Protein AF-0000000074475530 (afdb_homodimer)

pLDDT: mean 89.06, std 13.64, range [27.59, 98.19]

Nearest PDB structures (foldseek):
  4cic-assembly1_B  TM=8.459E-01  e=7.784E-11  Thermincola potens JR
  2y75-assembly1_E  TM=8.380E-01  e=7.784E-11  Bacillus subtilis
  3lwf-assembly1_A  TM=7.446E-01  e=1.156E-09  Listeria innocua
  6y45-assembly2_D  TM=7.407E-01  e=1.365E-08  Streptomyces venezuelae ATCC 10712
  7b0c-assembly1_B  TM=8.485E-01  e=5.695E-07  Streptomyces coelicolor A3(2)

Organism: NCBI:txid1188229

Structure (mmCIF, N/CA/C/O backbone):
data_AF-0000000074475530-model_v1
#
loop_
_entity.id
_entity.type
_entity.pdbx_description
1 polymer 'BadM/Rrf2 family transcriptional regulator'
#
loop_
_atom_site.group_PDB
_atom_site.id
_atom_site.type_symbol
_atom_site.label_atom_id
_atom_site.label_alt_id
_atom_site.label_comp_id
_atom_site.label_asym_id
_atom_site.label_entity_id
_atom_site.label_seq_id
_atom_site.pdbx_PDB_ins_code
_atom_site.Cartn_x
_atom_site.Cartn_y
_atom_site.Cartn_z
_atom_site.occupancy
_atom_site.B_iso_or_equiv
_atom_site.auth_seq_id
_atom_site.auth_comp_id
_atom_site.auth_asym_id
_atom_site.auth_atom_id
_atom_site.pdbx_PDB_model_num
ATOM 1 N N . MET A 1 1 ? -6.992 0.429 0.045 1 56.59 1 MET A N 1
ATOM 2 C CA . MET A 1 1 ? -5.871 0.219 -0.866 1 56.59 1 MET A CA 1
ATOM 3 C C . MET A 1 1 ? -6.035 -1.085 -1.64 1 56.59 1 MET A C 1
ATOM 5 O O . MET A 1 1 ? -6.574 -2.061 -1.113 1 56.59 1 MET A O 1
ATOM 9 N N . GLU A 1 2 ? -6.004 -0.892 -3.008 1 67.62 2 GLU A N 1
ATOM 10 C CA . GLU A 1 2 ? -6.215 -2.094 -3.811 1 67.62 2 GLU A CA 1
ATOM 11 C C . GLU A 1 2 ? -4.887 -2.727 -4.215 1 67.62 2 GLU A C 1
ATOM 13 O O . GLU A 1 2 ? -3.889 -2.025 -4.395 1 67.62 2 GLU A O 1
ATOM 18 N N . LEU A 1 3 ? -4.918 -4.078 -3.959 1 80.69 3 LEU A N 1
ATOM 19 C CA . LEU A 1 3 ? -3.783 -4.82 -4.504 1 80.69 3 LEU A CA 1
ATOM 20 C C . LEU A 1 3 ? -3.611 -4.527 -5.992 1 80.69 3 LEU A C 1
ATOM 22 O O . LEU A 1 3 ? -4.582 -4.551 -6.75 1 80.69 3 LEU A O 1
ATOM 26 N N . SER A 1 4 ? -2.383 -4.098 -6.34 1 81.88 4 SER A N 1
ATOM 27 C CA . SER A 1 4 ? -2.168 -3.791 -7.75 1 81.88 4 SER A CA 1
ATOM 28 C C . SER A 1 4 ? -2.461 -5 -8.633 1 81.88 4 SER A C 1
ATOM 30 O O . SER A 1 4 ? -2.199 -6.141 -8.234 1 81.88 4 SER A O 1
ATOM 32 N N . CYS A 1 5 ? -2.994 -4.723 -9.789 1 85.12 5 CYS A N 1
ATOM 33 C CA . CYS A 1 5 ? -3.254 -5.77 -10.773 1 85.12 5 CYS A CA 1
ATOM 34 C C . CYS A 1 5 ? -1.969 -6.508 -11.133 1 85.12 5 CYS A C 1
ATOM 36 O O . CYS A 1 5 ? -1.981 -7.723 -11.344 1 85.12 5 CYS A O 1
ATOM 38 N N . LYS A 1 6 ? -0.893 -5.789 -11.094 1 92.06 6 LYS A N 1
ATOM 39 C CA . LYS A 1 6 ? 0.413 -6.344 -11.438 1 92.06 6 LYS A CA 1
ATOM 40 C C . LYS A 1 6 ? 0.806 -7.461 -10.469 1 92.06 6 LYS A C 1
ATOM 42 O O . LYS A 1 6 ? 1.187 -8.555 -10.898 1 92.06 6 LYS A O 1
ATOM 47 N N . ILE A 1 7 ? 0.651 -7.188 -9.219 1 93.19 7 ILE A N 1
ATOM 48 C CA . ILE A 1 7 ? 1.019 -8.172 -8.203 1 93.19 7 ILE A CA 1
ATOM 49 C C . ILE A 1 7 ? 0.045 -9.344 -8.25 1 93.19 7 ILE A C 1
ATOM 51 O O . ILE A 1 7 ? 0.461 -10.508 -8.195 1 93.19 7 ILE A O 1
ATOM 55 N N . GLU A 1 8 ? -1.222 -9.047 -8.344 1 94 8 GLU A N 1
ATOM 56 C CA . GLU A 1 8 ? -2.227 -10.109 -8.367 1 94 8 GLU A CA 1
ATOM 57 C C . GLU A 1 8 ? -1.997 -11.055 -9.547 1 94 8 GLU A C 1
ATOM 59 O O . GLU A 1 8 ? -1.958 -12.273 -9.367 1 94 8 GLU A O 1
ATOM 64 N N . TYR A 1 9 ? -1.795 -10.484 -10.695 1 96.19 9 TYR A N 1
ATOM 65 C CA . TYR A 1 9 ? -1.608 -11.297 -11.891 1 96.19 9 TYR A CA 1
ATOM 66 C C . TYR A 1 9 ? -0.308 -12.094 -11.812 1 96.19 9 TYR A C 1
ATOM 68 O O . TYR A 1 9 ? -0.236 -13.227 -12.297 1 96.19 9 TYR A O 1
ATOM 76 N N . ALA A 1 10 ? 0.653 -11.484 -11.297 1 97.62 10 ALA A N 1
ATOM 77 C CA . ALA A 1 10 ? 1.927 -12.188 -11.141 1 97.62 10 ALA A CA 1
ATOM 78 C C . ALA A 1 10 ? 1.772 -13.422 -10.258 1 97.62 10 ALA A C 1
ATOM 80 O O . ALA A 1 10 ? 2.268 -14.5 -10.594 1 97.62 10 ALA A O 1
ATOM 81 N N . LEU A 1 11 ? 1.069 -13.195 -9.18 1 97.88 11 LEU A N 1
ATOM 82 C CA . LEU A 1 11 ? 0.889 -14.305 -8.258 1 97.88 11 LEU A CA 1
ATOM 83 C C . LEU A 1 11 ? 0.028 -15.398 -8.883 1 97.88 11 LEU A C 1
ATOM 85 O O . LEU A 1 11 ? 0.293 -16.594 -8.695 1 97.88 11 LEU A O 1
ATOM 89 N N . LEU A 1 12 ? -0.978 -15.008 -9.625 1 97.44 12 LEU A N 1
ATOM 90 C CA . LEU A 1 12 ? -1.792 -15.984 -10.344 1 97.44 12 LEU A CA 1
ATOM 91 C C . LEU A 1 12 ? -0.945 -16.781 -11.328 1 97.44 12 LEU A C 1
ATOM 93 O O . LEU A 1 12 ? -1.041 -18.016 -11.391 1 97.44 12 LEU A O 1
ATOM 97 N N . ALA A 1 13 ? -0.149 -16.094 -12.047 1 97.88 13 ALA A N 1
ATOM 98 C CA . ALA A 1 13 ? 0.72 -16.734 -13.031 1 97.88 13 ALA A CA 1
ATOM 99 C C . ALA A 1 13 ? 1.711 -17.672 -12.352 1 97.88 13 ALA A C 1
ATOM 101 O O . ALA A 1 13 ? 1.91 -18.797 -12.805 1 97.88 13 ALA A O 1
ATOM 102 N N . LEU A 1 14 ? 2.283 -17.203 -11.297 1 98.19 14 LEU A N 1
ATOM 103 C CA . LEU A 1 14 ? 3.277 -18 -10.594 1 98.19 14 LEU A CA 1
ATOM 104 C C . LEU A 1 14 ? 2.641 -19.25 -9.984 1 98.19 14 LEU A C 1
ATOM 106 O O . LEU A 1 14 ? 3.262 -20.312 -9.945 1 98.19 14 LEU A O 1
ATOM 110 N N . MET A 1 15 ? 1.428 -19.109 -9.484 1 97.5 15 MET A N 1
ATOM 111 C CA . MET A 1 15 ? 0.721 -20.266 -8.938 1 97.5 15 MET A CA 1
ATOM 112 C C . MET A 1 15 ? 0.432 -21.297 -10.031 1 97.5 15 MET A C 1
ATOM 114 O O . MET A 1 15 ? 0.53 -22.5 -9.797 1 97.5 15 MET A O 1
ATOM 118 N N . ALA A 1 16 ? 0.043 -20.812 -11.195 1 96.5 16 ALA A N 1
ATOM 119 C CA . ALA A 1 16 ? -0.165 -21.719 -12.328 1 96.5 16 ALA A CA 1
ATOM 120 C C . ALA A 1 16 ? 1.113 -22.469 -12.672 1 96.5 16 ALA A C 1
ATOM 122 O O . ALA A 1 16 ? 1.078 -23.672 -12.922 1 96.5 16 ALA A O 1
ATOM 123 N N . LEU A 1 17 ? 2.174 -21.812 -12.648 1 97 17 LEU A N 1
ATOM 124 C CA . LEU A 1 17 ? 3.457 -22.438 -12.953 1 97 17 LEU A CA 1
ATOM 125 C C . LEU A 1 17 ? 3.869 -23.391 -11.844 1 97 17 LEU A C 1
ATOM 127 O O . LEU A 1 17 ? 4.508 -24.422 -12.109 1 97 17 LEU A O 1
ATOM 131 N N . ALA A 1 18 ? 3.547 -23 -10.641 1 96.69 18 ALA A N 1
ATOM 132 C CA . ALA A 1 18 ? 3.855 -23.875 -9.508 1 96.69 18 ALA A CA 1
ATOM 133 C C . ALA A 1 18 ? 3.17 -25.219 -9.641 1 96.69 18 ALA A C 1
ATOM 135 O O . ALA A 1 18 ? 3.725 -26.25 -9.242 1 96.69 18 ALA A O 1
ATOM 136 N N . ASP A 1 19 ? 1.99 -25.203 -10.164 1 93.81 19 ASP A N 1
ATOM 137 C CA . ASP A 1 19 ? 1.237 -26.453 -10.352 1 93.81 19 ASP A CA 1
ATOM 138 C C . ASP A 1 19 ? 1.988 -27.422 -11.258 1 93.81 19 ASP A C 1
ATOM 140 O O . ASP A 1 19 ? 1.858 -28.641 -11.117 1 93.81 19 ASP A O 1
ATOM 144 N N . GLY A 1 20 ? 2.723 -26.859 -12.141 1 90.12 20 GLY A N 1
ATOM 145 C CA . GLY A 1 20 ? 3.471 -27.688 -13.07 1 90.12 20 GLY A CA 1
ATOM 146 C C . GLY A 1 20 ? 4.898 -27.938 -12.633 1 90.12 20 GLY A C 1
ATOM 147 O O . GLY A 1 20 ? 5.684 -28.547 -13.359 1 90.12 20 GLY A O 1
ATOM 148 N N . PHE A 1 21 ? 5.234 -27.453 -11.461 1 91.38 21 PHE A N 1
ATOM 149 C CA . PHE A 1 21 ? 6.617 -27.578 -11.016 1 91.38 21 PHE A CA 1
ATOM 150 C C . PHE A 1 21 ? 6.988 -29.031 -10.789 1 91.38 21 PHE A C 1
ATOM 152 O O . PHE A 1 21 ? 6.25 -29.781 -10.133 1 91.38 21 PHE A O 1
ATOM 159 N N . GLY A 1 22 ? 8.125 -29.469 -11.312 1 87.06 22 GLY A N 1
ATOM 160 C CA . GLY A 1 22 ? 8.57 -30.859 -11.188 1 87.06 22 GLY A CA 1
ATOM 161 C C . GLY A 1 22 ? 8.273 -31.688 -12.422 1 87.06 22 GLY A C 1
ATOM 162 O O . GLY A 1 22 ? 8.836 -32.781 -12.594 1 87.06 22 GLY A O 1
ATOM 163 N N . GLN A 1 23 ? 7.285 -31.359 -13.25 1 85.75 23 GLN A N 1
ATOM 164 C CA . GLN A 1 23 ? 6.914 -32.125 -14.445 1 85.75 23 GLN A CA 1
ATOM 165 C C . GLN A 1 23 ? 7.887 -31.859 -15.594 1 85.75 23 GLN A C 1
ATOM 167 O O . GLN A 1 23 ? 7.898 -32.594 -16.578 1 85.75 23 GLN A O 1
ATOM 172 N N . ASN A 1 24 ? 8.797 -30.969 -15.453 1 80.88 24 ASN A N 1
ATOM 173 C CA . ASN A 1 24 ? 9.82 -30.625 -16.438 1 80.88 24 ASN A CA 1
ATOM 174 C C . ASN A 1 24 ? 9.203 -30.203 -17.766 1 80.88 24 ASN A C 1
ATOM 176 O O . ASN A 1 24 ? 9.742 -30.5 -18.828 1 80.88 24 ASN A O 1
ATOM 180 N N . GLU A 1 25 ? 7.906 -29.891 -17.891 1 89.44 25 GLU A N 1
ATOM 181 C CA . GLU A 1 25 ? 7.266 -29.328 -19.062 1 89.44 25 GLU A CA 1
ATOM 182 C C . GLU A 1 25 ? 6.887 -27.875 -18.859 1 89.44 25 GLU A C 1
ATOM 184 O O . GLU A 1 25 ? 6.305 -27.516 -17.828 1 89.44 25 GLU A O 1
ATOM 189 N N . PRO A 1 26 ? 7.234 -27.156 -19.875 1 94.25 26 PRO A N 1
ATOM 190 C CA . PRO A 1 26 ? 6.859 -25.734 -19.75 1 94.25 26 PRO A CA 1
ATOM 191 C C . PRO A 1 26 ? 5.355 -25.516 -19.859 1 94.25 26 PRO A C 1
ATOM 193 O O . PRO A 1 26 ? 4.648 -26.328 -20.484 1 94.25 26 PRO A O 1
ATOM 196 N N . VAL A 1 27 ? 4.855 -24.516 -19.203 1 95.12 27 VAL A N 1
ATOM 197 C CA . VAL A 1 27 ? 3.459 -24.109 -19.328 1 95.12 27 VAL A CA 1
ATOM 198 C C . VAL A 1 27 ? 3.336 -23 -20.375 1 95.12 27 VAL A C 1
ATOM 200 O O . VAL A 1 27 ? 4.07 -22.016 -20.328 1 95.12 27 VAL A O 1
ATOM 203 N N . GLN A 1 28 ? 2.426 -23.188 -21.297 1 94.81 28 GLN A N 1
ATOM 204 C CA . GLN A 1 28 ? 2.24 -22.219 -22.359 1 94.81 28 GLN A CA 1
ATOM 205 C C . GLN A 1 28 ? 1.554 -20.953 -21.844 1 94.81 28 GLN A C 1
ATOM 207 O O . GLN A 1 28 ? 0.642 -21.031 -21.016 1 94.81 28 GLN A O 1
ATOM 212 N N . ILE A 1 29 ? 2.035 -19.828 -22.406 1 94.19 29 ILE A N 1
ATOM 213 C CA . ILE A 1 29 ? 1.48 -18.531 -22.016 1 94.19 29 ILE A CA 1
ATOM 214 C C . ILE A 1 29 ? -0.03 -18.531 -22.234 1 94.19 29 ILE A C 1
ATOM 216 O O . ILE A 1 29 ? -0.786 -18.031 -21.406 1 94.19 29 ILE A O 1
ATOM 220 N N . SER A 1 30 ? -0.482 -19.078 -23.406 1 94.19 30 SER A N 1
ATOM 221 C CA . SER A 1 30 ? -1.902 -19.094 -23.734 1 94.19 30 SER A CA 1
ATOM 222 C C . SER A 1 30 ? -2.705 -19.859 -22.688 1 94.19 30 SER A C 1
ATOM 224 O O . SER A 1 30 ? -3.828 -19.484 -22.359 1 94.19 30 SER A O 1
ATOM 226 N N . GLN A 1 31 ? -2.146 -20.891 -22.203 1 94.44 31 GLN A N 1
ATOM 227 C CA . GLN A 1 31 ? -2.807 -21.688 -21.172 1 94.44 31 GLN A CA 1
ATOM 228 C C . GLN A 1 31 ? -2.963 -20.906 -19.875 1 94.44 31 GLN A C 1
ATOM 230 O O . GLN A 1 31 ? -4.039 -20.891 -19.281 1 94.44 31 GLN A O 1
ATOM 235 N N . ILE A 1 32 ? -1.958 -20.25 -19.453 1 95.5 32 ILE A N 1
ATOM 236 C CA . ILE A 1 32 ? -1.993 -19.453 -18.234 1 95.5 32 ILE A CA 1
ATOM 237 C C . ILE A 1 32 ? -3.008 -18.328 -18.391 1 95.5 32 ILE A C 1
ATOM 239 O O . ILE A 1 32 ? -3.822 -18.094 -17.484 1 95.5 32 ILE A O 1
ATOM 243 N N . ALA A 1 33 ? -2.906 -17.656 -19.5 1 96.19 33 ALA A N 1
ATOM 244 C CA . ALA A 1 33 ? -3.795 -16.531 -19.781 1 96.19 33 ALA A CA 1
ATOM 245 C C . ALA A 1 33 ? -5.258 -16.953 -19.703 1 96.19 33 ALA A C 1
ATOM 247 O O . ALA A 1 33 ? -6.074 -16.281 -19.078 1 96.19 33 ALA A O 1
ATOM 248 N N . GLN A 1 34 ? -5.594 -18.047 -20.281 1 94.06 34 GLN A N 1
ATOM 249 C CA . GLN A 1 34 ? -6.961 -18.562 -20.312 1 94.06 34 GLN A CA 1
ATOM 250 C C . GLN A 1 34 ? -7.41 -19.016 -18.938 1 94.06 34 GLN A C 1
ATOM 252 O O . GLN A 1 34 ? -8.477 -18.625 -18.469 1 94.06 34 GLN A O 1
ATOM 257 N N . ASP A 1 35 ? -6.625 -19.766 -18.297 1 91.56 35 ASP A N 1
ATOM 258 C CA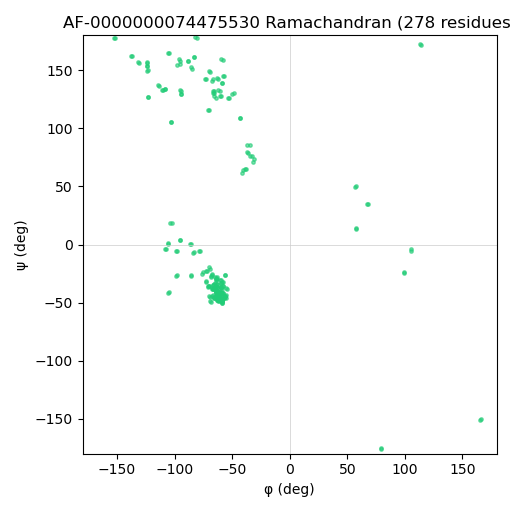 . ASP A 1 35 ? -6.969 -20.359 -17.016 1 91.56 35 ASP A CA 1
ATOM 259 C C . ASP A 1 35 ? -7.152 -19.281 -15.945 1 91.56 35 ASP A C 1
ATOM 261 O O . ASP A 1 35 ? -8.008 -19.422 -15.07 1 91.56 35 ASP A O 1
ATOM 265 N N . GLN A 1 36 ? -6.312 -18.219 -16.031 1 91.81 36 GLN A N 1
ATOM 266 C CA . GLN A 1 36 ? -6.301 -17.219 -14.977 1 91.81 36 GLN A CA 1
ATOM 267 C C . GLN A 1 36 ? -6.996 -15.93 -15.438 1 91.81 36 GLN A C 1
ATOM 269 O O . GLN A 1 36 ? -7.066 -14.953 -14.688 1 91.81 36 GLN A O 1
ATOM 274 N N . ALA A 1 37 ? -7.508 -15.914 -16.641 1 91.94 37 ALA A N 1
ATOM 275 C CA . ALA A 1 37 ? -8.211 -14.758 -17.203 1 91.94 37 ALA A CA 1
ATOM 276 C C . ALA A 1 37 ? -7.328 -13.516 -17.188 1 91.94 37 ALA A C 1
ATOM 278 O O . ALA A 1 37 ? -7.742 -12.461 -16.688 1 91.94 37 ALA A O 1
ATOM 279 N N . ILE A 1 38 ? -6.137 -13.656 -17.672 1 95.06 38 ILE A N 1
ATOM 280 C CA . ILE A 1 38 ? -5.188 -12.562 -17.828 1 95.06 38 ILE A CA 1
ATOM 281 C C . ILE A 1 38 ? -4.988 -12.25 -19.297 1 95.06 38 ILE A C 1
ATOM 283 O O . ILE A 1 38 ? -4.746 -13.148 -20.109 1 95.06 38 ILE A O 1
ATOM 287 N N . PRO A 1 39 ? -5.043 -10.969 -19.641 1 95.56 39 PRO A N 1
ATOM 288 C CA . PRO A 1 39 ? -4.77 -10.641 -21.047 1 95.56 39 PRO A CA 1
ATOM 289 C C . PRO A 1 39 ? -3.385 -11.102 -21.5 1 95.56 39 PRO A C 1
ATOM 291 O O . PRO A 1 39 ? -2.396 -10.898 -20.781 1 95.56 39 PRO A O 1
ATOM 294 N N . ASP A 1 40 ? -3.332 -11.648 -22.766 1 94.81 40 ASP A N 1
ATOM 295 C CA . ASP A 1 40 ? -2.117 -12.273 -23.281 1 94.81 40 ASP A CA 1
ATOM 296 C C . ASP A 1 40 ? -0.952 -11.289 -23.281 1 94.81 40 ASP A C 1
ATOM 298 O O . ASP A 1 40 ? 0.135 -11.594 -22.797 1 94.81 40 ASP A O 1
ATOM 302 N N . ARG A 1 41 ? -1.151 -10.156 -23.797 1 94.5 41 ARG A N 1
ATOM 303 C CA . ARG A 1 41 ? -0.083 -9.172 -23.922 1 94.5 41 ARG A CA 1
ATOM 304 C C . ARG A 1 41 ? 0.431 -8.75 -22.547 1 94.5 41 ARG A C 1
ATOM 306 O O . ARG A 1 41 ? 1.64 -8.609 -22.359 1 94.5 41 ARG A O 1
ATOM 313 N N . TYR A 1 42 ? -0.479 -8.609 -21.641 1 96.12 42 TYR A N 1
ATOM 314 C CA . TYR A 1 42 ? -0.097 -8.234 -20.281 1 96.12 42 TYR A CA 1
ATOM 315 C C . TYR A 1 42 ? 0.708 -9.344 -19.609 1 96.12 42 TYR A C 1
ATOM 317 O O . TYR A 1 42 ? 1.716 -9.078 -18.953 1 96.12 42 TYR A O 1
ATOM 325 N N . LEU A 1 43 ? 0.221 -10.523 -19.812 1 97.31 43 LEU A N 1
ATOM 326 C CA . LEU A 1 43 ? 0.895 -11.68 -19.219 1 97.31 43 LEU A CA 1
ATOM 327 C C . LEU A 1 43 ? 2.307 -11.828 -19.781 1 97.31 43 LEU A C 1
ATOM 329 O O . LEU A 1 43 ? 3.238 -12.148 -19.031 1 97.31 43 LEU A O 1
ATOM 333 N N . GLU A 1 44 ? 2.439 -11.609 -21.016 1 96.12 44 GLU A N 1
ATOM 334 C CA . GLU A 1 44 ? 3.754 -11.703 -21.656 1 96.12 44 GLU A CA 1
ATOM 335 C C . GLU A 1 44 ? 4.738 -10.727 -21.016 1 96.12 44 GLU A C 1
ATOM 337 O O . GLU A 1 44 ? 5.867 -11.102 -20.688 1 96.12 44 GLU A O 1
ATOM 342 N N . GLN A 1 45 ? 4.309 -9.508 -20.875 1 96.38 45 GLN A N 1
ATOM 343 C CA . GLN A 1 45 ? 5.148 -8.492 -20.25 1 96.38 45 GLN A CA 1
ATOM 344 C C . GLN A 1 45 ? 5.465 -8.852 -18.797 1 96.38 45 GLN A C 1
ATOM 346 O O . GLN A 1 45 ? 6.598 -8.672 -18.344 1 96.38 45 GLN A O 1
ATOM 351 N N . LEU A 1 46 ? 4.5 -9.297 -18.188 1 97 46 LEU A N 1
ATOM 352 C CA . LEU A 1 46 ? 4.641 -9.688 -16.781 1 97 46 LEU A CA 1
ATOM 353 C C . LEU A 1 46 ? 5.648 -10.82 -16.625 1 97 46 LEU A C 1
ATOM 355 O O . LEU A 1 46 ? 6.531 -10.766 -15.773 1 97 46 LEU A O 1
ATOM 359 N N . LEU A 1 47 ? 5.492 -11.844 -17.469 1 97.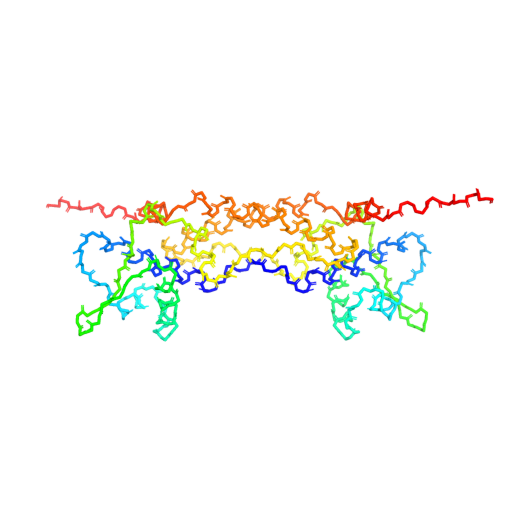56 47 LEU A N 1
ATOM 360 C CA . LEU A 1 47 ? 6.379 -13 -17.406 1 97.56 47 LEU A CA 1
ATOM 361 C C . LEU A 1 47 ? 7.801 -12.609 -17.781 1 97.56 47 LEU A C 1
ATOM 363 O O . LEU A 1 47 ? 8.766 -13.172 -17.25 1 97.56 47 LEU A O 1
ATOM 367 N N . ALA A 1 48 ? 7.906 -11.68 -18.672 1 97.12 48 ALA A N 1
ATOM 368 C CA . ALA A 1 48 ? 9.234 -11.172 -19.016 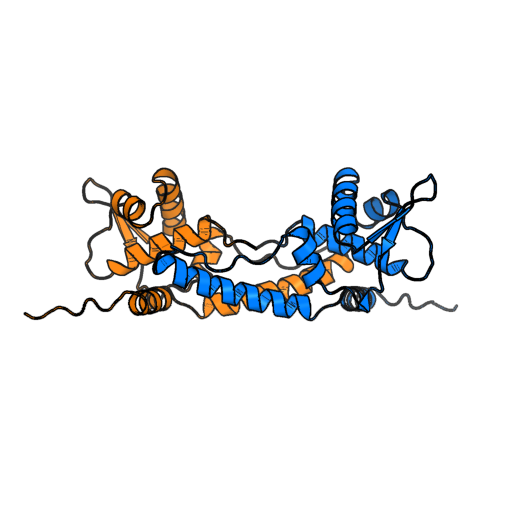1 97.12 48 ALA A CA 1
ATOM 369 C C . ALA A 1 48 ? 9.898 -10.531 -17.797 1 97.12 48 ALA A C 1
ATOM 371 O O . ALA A 1 48 ? 11.094 -10.742 -17.562 1 97.12 48 ALA A O 1
ATOM 372 N N . THR A 1 49 ? 9.18 -9.742 -17.109 1 97.19 49 THR A N 1
ATOM 373 C CA . THR A 1 49 ? 9.688 -9.094 -15.898 1 97.19 49 THR A CA 1
ATOM 374 C C . THR A 1 49 ? 10.078 -10.133 -14.852 1 97.19 49 THR A C 1
ATOM 376 O O . THR A 1 49 ? 11.148 -10.031 -14.242 1 97.19 49 THR A O 1
ATOM 379 N N . LEU A 1 50 ? 9.25 -11.117 -14.633 1 97.88 50 LEU A N 1
ATOM 380 C CA . LEU A 1 50 ? 9.508 -12.18 -13.664 1 97.88 50 LEU A CA 1
ATOM 381 C C . LEU A 1 50 ? 10.727 -13 -14.062 1 97.88 50 LEU A C 1
ATOM 383 O O . LEU A 1 50 ? 11.461 -13.492 -13.203 1 97.88 50 LEU A O 1
ATOM 387 N N . ARG A 1 51 ? 10.875 -13.172 -15.367 1 97.5 51 ARG A N 1
ATOM 388 C CA . ARG A 1 51 ? 12.055 -13.875 -15.867 1 97.5 51 ARG A CA 1
ATOM 389 C C . ARG A 1 51 ? 13.328 -13.102 -15.539 1 97.5 51 ARG A C 1
ATOM 391 O O . ARG A 1 51 ? 14.32 -13.695 -15.102 1 97.5 51 ARG A O 1
ATOM 398 N N . ARG A 1 52 ? 13.305 -11.852 -15.711 1 95.94 52 ARG A N 1
ATOM 399 C CA . ARG A 1 52 ? 14.445 -11.008 -15.383 1 95.94 52 ARG A CA 1
ATOM 400 C C . ARG A 1 52 ? 14.75 -11.062 -13.883 1 95.94 52 ARG A C 1
ATOM 402 O O . ARG A 1 52 ? 15.906 -10.961 -13.477 1 95.94 52 ARG A O 1
ATOM 409 N N . GLY A 1 53 ? 13.766 -11.281 -13.109 1 96 53 GLY A N 1
ATOM 410 C CA . GLY A 1 53 ? 13.914 -11.398 -11.672 1 96 53 GLY A CA 1
ATOM 411 C C . GLY A 1 53 ? 14.273 -12.805 -11.219 1 96 53 GLY A C 1
ATOM 412 O O . GLY A 1 53 ? 14.305 -13.086 -10.023 1 96 53 GLY A O 1
ATOM 413 N N . ASN A 1 54 ? 14.406 -13.641 -12.094 1 96.81 54 ASN A N 1
ATOM 414 C CA . ASN A 1 54 ? 14.82 -15.02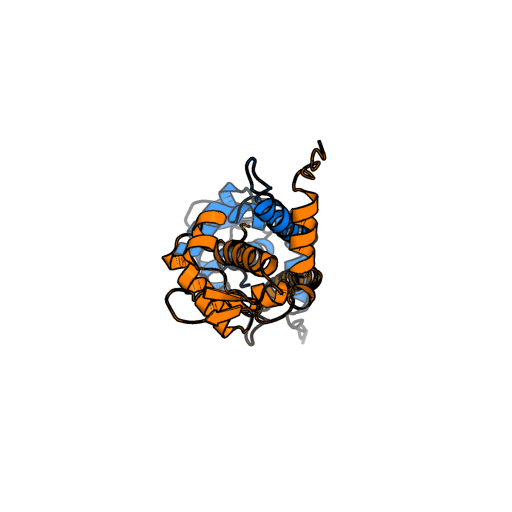3 -11.852 1 96.81 54 ASN A CA 1
ATOM 415 C C . ASN A 1 54 ? 13.758 -15.797 -11.078 1 96.81 54 ASN A C 1
ATOM 417 O O . ASN A 1 54 ? 14.086 -16.625 -10.227 1 96.81 54 ASN A O 1
ATOM 421 N N . LEU A 1 55 ? 12.578 -15.484 -11.344 1 97.75 55 LEU A N 1
ATOM 422 C CA . LEU A 1 55 ? 11.477 -16.203 -10.719 1 97.75 55 LEU A CA 1
ATOM 423 C C . LEU A 1 55 ? 10.93 -17.281 -11.648 1 97.75 55 LEU A C 1
ATOM 425 O O . LEU A 1 55 ? 10.375 -18.297 -11.195 1 97.75 55 LEU A O 1
ATOM 429 N N . VAL A 1 56 ? 11.141 -17 -12.977 1 97.88 56 VAL A N 1
ATOM 430 C CA . VAL A 1 56 ? 10.703 -17.969 -13.977 1 97.88 56 VAL A CA 1
ATOM 431 C C . VAL A 1 56 ? 11.773 -18.109 -15.055 1 97.88 56 VAL A C 1
ATOM 433 O O . VAL A 1 56 ? 12.703 -17.312 -15.133 1 97.88 56 VAL A O 1
ATOM 436 N N . ARG A 1 57 ? 11.672 -19.172 -15.789 1 96.38 57 ARG A N 1
ATOM 437 C CA . ARG A 1 57 ? 12.477 -19.422 -16.984 1 96.38 57 ARG A CA 1
ATOM 438 C C . ARG A 1 57 ? 11.586 -19.672 -18.203 1 96.38 57 ARG A C 1
ATOM 440 O O . ARG A 1 57 ? 10.438 -20.078 -18.062 1 96.38 57 ARG A O 1
ATOM 447 N N . SER A 1 58 ? 12.211 -19.422 -19.312 1 95.62 58 SER A N 1
ATOM 448 C CA . SER A 1 58 ? 11.438 -19.609 -20.531 1 95.62 58 SER A CA 1
ATOM 449 C C . SER A 1 58 ? 12.125 -20.578 -21.484 1 95.62 58 SER A C 1
ATOM 451 O O . SER A 1 58 ? 13.336 -20.781 -21.391 1 95.62 58 SER A O 1
ATOM 453 N N . GLN A 1 59 ? 11.344 -21.234 -22.203 1 94.56 59 GLN A N 1
ATOM 454 C CA . GLN A 1 59 ? 11.766 -22.094 -23.312 1 94.56 59 GLN A CA 1
ATOM 455 C C . GLN A 1 59 ? 11.094 -21.688 -24.625 1 94.56 59 GLN A C 1
ATOM 457 O O . GLN A 1 59 ? 9.867 -21.562 -24.688 1 94.56 59 GLN A O 1
ATOM 462 N N . ARG A 1 60 ? 11.945 -21.484 -25.594 1 91.75 60 ARG A N 1
ATOM 463 C CA . ARG A 1 60 ? 11.43 -21.031 -26.891 1 91.75 60 ARG A CA 1
ATOM 464 C C . ARG A 1 60 ? 10.938 -22.219 -27.719 1 91.75 60 ARG A C 1
ATOM 466 O O . ARG A 1 60 ? 11.336 -23.359 -27.484 1 91.75 60 ARG A O 1
ATOM 473 N N . GLY A 1 61 ? 10.078 -21.906 -28.766 1 87.88 61 GLY A N 1
ATOM 474 C CA . GLY A 1 61 ? 9.625 -22.906 -29.719 1 87.88 61 GLY A CA 1
ATOM 475 C C . GLY A 1 61 ? 8.133 -23.188 -29.609 1 87.88 61 GLY A C 1
ATOM 476 O O . GLY A 1 61 ? 7.469 -22.734 -28.688 1 87.88 61 GLY A O 1
ATOM 477 N N . ALA A 1 62 ? 7.598 -23.953 -30.5 1 85.62 62 ALA A N 1
ATOM 478 C CA . ALA A 1 62 ? 6.176 -24.281 -30.594 1 85.62 62 ALA A CA 1
ATOM 479 C C . ALA A 1 62 ? 5.688 -24.969 -29.312 1 85.62 62 ALA A C 1
ATOM 481 O O . ALA A 1 62 ? 4.543 -24.766 -28.906 1 85.62 62 ALA A O 1
ATOM 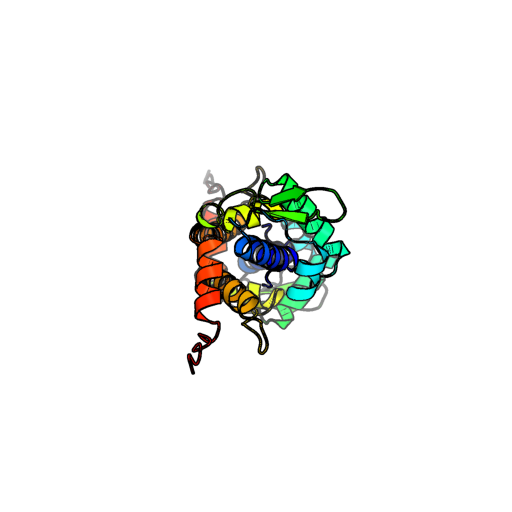482 N N . LYS A 1 63 ? 6.555 -25.75 -28.656 1 87.25 63 LYS A N 1
ATOM 483 C CA . LYS A 1 63 ? 6.211 -26.422 -27.406 1 87.25 63 LYS A CA 1
ATOM 484 C C . LYS A 1 63 ? 6.836 -25.719 -26.203 1 87.25 63 LYS A C 1
ATOM 486 O O . LYS A 1 63 ? 7.004 -26.312 -25.141 1 87.25 63 LYS A O 1
ATOM 491 N N . GLY A 1 64 ? 7.188 -24.484 -26.547 1 93.56 64 GLY A N 1
ATOM 492 C CA . GLY A 1 64 ? 7.836 -23.719 -25.5 1 93.56 64 GLY A CA 1
ATOM 493 C C . GLY A 1 64 ? 6.859 -23.109 -24.5 1 93.56 64 GLY A C 1
ATOM 494 O O . GLY A 1 64 ? 5.66 -23.391 -24.562 1 93.56 64 GLY A O 1
ATOM 495 N N . GLY A 1 65 ? 7.395 -22.406 -23.453 1 95.5 65 GLY A N 1
ATOM 496 C CA . GLY A 1 65 ? 6.625 -21.797 -22.375 1 95.5 65 GLY A CA 1
ATOM 497 C C . GLY A 1 65 ? 7.48 -21.391 -21.203 1 95.5 65 GLY A C 1
ATOM 498 O O . GLY A 1 65 ? 8.602 -20.906 -21.375 1 95.5 65 GLY A O 1
ATOM 499 N N . TYR A 1 66 ? 6.84 -21.438 -20.094 1 96.75 66 TYR A N 1
ATOM 500 C CA . TYR A 1 66 ? 7.52 -20.953 -18.906 1 96.75 66 TYR A CA 1
ATOM 501 C C . TYR A 1 66 ? 7.555 -22.016 -17.812 1 96.75 66 TYR A C 1
ATOM 503 O O . TYR A 1 66 ? 6.715 -22.922 -17.797 1 96.75 66 TYR A O 1
ATOM 511 N N . PHE A 1 67 ? 8.609 -21.875 -16.938 1 95.06 67 PHE A N 1
ATOM 512 C CA . PHE A 1 67 ? 8.797 -22.656 -15.719 1 95.06 67 PHE A CA 1
ATOM 513 C C . PHE A 1 67 ? 9.094 -21.75 -14.531 1 95.06 67 PHE A C 1
ATOM 515 O O . PHE A 1 67 ? 9.617 -20.641 -14.695 1 95.06 67 PHE A O 1
ATOM 522 N N . LEU A 1 68 ? 8.758 -22.375 -13.406 1 96.12 68 LEU A N 1
ATOM 523 C CA . LEU A 1 68 ? 9.367 -21.734 -12.242 1 96.12 68 LEU A CA 1
ATOM 524 C C . LEU A 1 68 ? 10.883 -21.906 -12.25 1 96.12 68 LEU A C 1
ATOM 526 O O . LEU A 1 68 ? 11.383 -22.984 -12.594 1 96.12 68 LEU A O 1
ATOM 530 N N . ALA A 1 69 ? 11.578 -20.938 -11.875 1 95.44 69 ALA A N 1
ATOM 531 C CA . ALA A 1 69 ? 13.039 -21 -11.883 1 95.44 69 ALA A CA 1
ATOM 532 C C . ALA A 1 69 ? 13.562 -21.844 -10.719 1 95.44 69 ALA A C 1
ATOM 534 O O . ALA A 1 69 ? 14.672 -22.359 -10.781 1 95.44 69 ALA A O 1
ATOM 535 N N . ARG A 1 70 ? 12.867 -22 -9.688 1 95.38 70 ARG A N 1
ATOM 536 C CA . ARG A 1 70 ? 13.18 -22.781 -8.492 1 95.38 70 ARG A CA 1
ATOM 537 C C . ARG A 1 70 ? 11.914 -23.266 -7.793 1 95.38 70 ARG A C 1
ATOM 539 O O . ARG A 1 70 ? 10.805 -22.953 -8.227 1 95.38 70 ARG A O 1
ATOM 546 N N . SER A 1 71 ? 12.086 -24 -6.75 1 96.38 71 SER A N 1
ATOM 547 C CA . SER A 1 71 ? 10.953 -24.609 -6.055 1 96.38 71 SER A CA 1
ATOM 548 C C . SER A 1 71 ? 10.031 -23.531 -5.477 1 96.38 71 SER A C 1
ATOM 550 O O . SER A 1 71 ? 10.492 -22.516 -4.957 1 96.38 71 SER A O 1
ATOM 552 N N . PRO A 1 72 ? 8.664 -23.812 -5.52 1 97.06 72 PRO A N 1
ATOM 553 C CA . PRO A 1 72 ? 7.715 -22.875 -4.93 1 97.06 72 PRO A CA 1
ATOM 554 C C . PRO A 1 72 ? 8.008 -22.578 -3.459 1 97.06 72 PRO A C 1
ATOM 556 O O . PRO A 1 72 ? 7.695 -21.5 -2.965 1 97.06 72 PRO A O 1
ATOM 559 N N . TRP A 1 73 ? 8.641 -23.484 -2.752 1 95.75 73 TRP A N 1
ATOM 560 C CA . TRP A 1 73 ? 8.977 -23.328 -1.34 1 95.75 73 TRP A CA 1
ATOM 561 C C . TRP A 1 73 ? 10.055 -22.266 -1.149 1 95.75 73 TRP A C 1
ATOM 563 O O . TRP A 1 73 ? 10.195 -21.688 -0.064 1 95.75 73 TRP A O 1
ATOM 573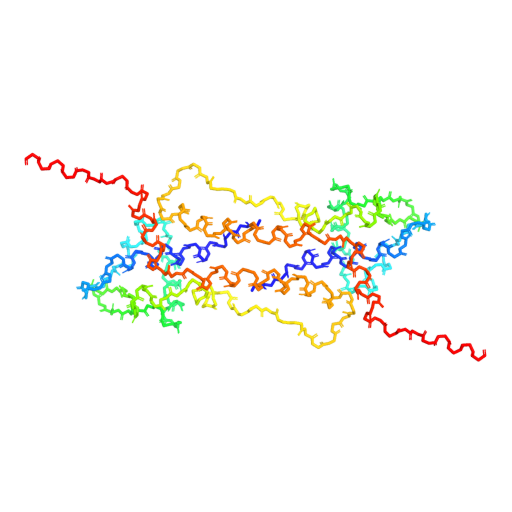 N N . GLN A 1 74 ? 10.781 -22 -2.18 1 96.44 74 GLN A N 1
ATOM 574 C CA . GLN A 1 74 ? 11.922 -21.094 -2.09 1 96.44 74 GLN A CA 1
ATOM 575 C C . GLN A 1 74 ? 11.539 -19.688 -2.551 1 96.44 74 GLN A C 1
ATOM 577 O O . GLN A 1 74 ? 12.359 -18.766 -2.482 1 96.44 74 GLN A O 1
ATOM 582 N N . ILE A 1 75 ? 10.375 -19.531 -3.035 1 96.69 75 ILE A N 1
ATOM 583 C CA . ILE A 1 75 ? 9.922 -18.234 -3.539 1 96.69 75 ILE A CA 1
ATOM 584 C C . ILE A 1 75 ? 8.992 -17.578 -2.523 1 96.69 75 ILE A C 1
ATOM 586 O O . ILE A 1 75 ? 7.844 -18 -2.365 1 96.69 75 ILE A O 1
ATOM 590 N N . ASN A 1 76 ? 9.469 -16.578 -1.827 1 95.81 76 ASN A N 1
ATOM 591 C CA . ASN A 1 76 ? 8.578 -15.852 -0.927 1 95.81 76 ASN A CA 1
ATOM 592 C C . ASN A 1 76 ? 7.875 -14.703 -1.639 1 95.81 76 ASN A C 1
ATOM 594 O O . ASN A 1 76 ? 8.352 -14.211 -2.664 1 95.81 76 ASN A O 1
ATOM 598 N N . LEU A 1 77 ? 6.82 -14.336 -1.092 1 96.56 77 LEU A N 1
ATOM 599 C CA . LEU A 1 77 ? 5.969 -13.336 -1.735 1 96.56 77 LEU A CA 1
ATOM 600 C C . LEU A 1 77 ? 6.645 -11.977 -1.745 1 96.56 77 LEU A C 1
ATOM 602 O O . LEU A 1 77 ? 6.379 -11.148 -2.623 1 96.56 77 LEU A O 1
ATOM 606 N N . LEU A 1 78 ? 7.523 -11.766 -0.752 1 94.12 78 LEU A N 1
ATOM 607 C CA . LEU A 1 78 ? 8.242 -10.492 -0.724 1 94.12 78 LEU A CA 1
ATOM 608 C C . LEU A 1 78 ? 9.148 -10.359 -1.942 1 94.12 78 LEU A C 1
ATOM 610 O O . LEU A 1 78 ? 9.281 -9.266 -2.504 1 94.12 78 LEU A O 1
ATOM 614 N N . GLU A 1 79 ? 9.773 -11.445 -2.271 1 94.38 79 GLU A N 1
ATOM 615 C CA . GLU A 1 79 ? 10.625 -11.453 -3.461 1 94.38 79 GLU A CA 1
ATOM 616 C C . GLU A 1 79 ? 9.828 -11.109 -4.711 1 94.38 79 GLU A C 1
ATOM 618 O O . GLU A 1 79 ? 10.312 -10.391 -5.586 1 94.38 79 GLU A O 1
ATOM 623 N N . VAL A 1 80 ? 8.633 -11.625 -4.828 1 95.88 80 VAL A N 1
ATOM 624 C CA . VAL A 1 80 ? 7.754 -11.344 -5.957 1 95.88 80 VAL A CA 1
ATOM 625 C C . VAL A 1 80 ? 7.398 -9.852 -5.98 1 95.88 80 VAL A C 1
ATOM 627 O O . VAL A 1 80 ? 7.469 -9.211 -7.027 1 95.88 80 VAL A O 1
ATOM 630 N N . TRP A 1 81 ? 7.078 -9.398 -4.832 1 92.62 81 TRP A N 1
ATOM 631 C CA . TRP A 1 81 ? 6.738 -7.988 -4.695 1 92.62 81 TRP A CA 1
ATOM 632 C C . TRP A 1 81 ? 7.906 -7.105 -5.137 1 92.62 81 TRP A C 1
ATOM 634 O O . TRP A 1 81 ? 7.723 -6.176 -5.926 1 92.62 81 TRP A O 1
ATOM 644 N N . ALA A 1 82 ? 9.109 -7.367 -4.637 1 91.38 82 ALA A N 1
ATOM 645 C CA . ALA A 1 82 ? 10.305 -6.582 -4.934 1 91.38 82 ALA A CA 1
ATOM 646 C C . ALA A 1 82 ? 10.617 -6.602 -6.426 1 91.38 82 ALA A C 1
ATOM 648 O O . ALA A 1 82 ? 11.047 -5.594 -6.992 1 91.38 82 ALA A O 1
ATOM 649 N N . CYS A 1 83 ? 10.352 -7.734 -6.961 1 93.5 83 CYS A N 1
ATOM 650 C CA . CYS A 1 83 ? 10.594 -7.902 -8.391 1 93.5 83 CYS A CA 1
ATOM 651 C C . CYS A 1 83 ? 9.703 -6.98 -9.211 1 93.5 83 CYS A C 1
ATOM 653 O O . CYS A 1 83 ? 10.109 -6.477 -10.25 1 93.5 83 CYS A O 1
ATOM 655 N N . LEU A 1 84 ? 8.555 -6.656 -8.758 1 92.38 84 LEU A N 1
ATOM 656 C CA . LEU A 1 84 ? 7.551 -5.965 -9.555 1 92.38 84 LEU A CA 1
ATOM 657 C C . LEU A 1 84 ? 7.445 -4.5 -9.148 1 92.38 84 LEU A C 1
ATOM 659 O O . LEU A 1 84 ? 7.215 -3.631 -9.992 1 92.38 84 LEU A O 1
ATOM 663 N N . GLU A 1 85 ? 7.5 -4.238 -7.848 1 83.62 85 GLU A N 1
ATOM 664 C CA . GLU A 1 85 ? 7.234 -2.889 -7.355 1 83.62 85 GLU A CA 1
ATOM 665 C C . GLU A 1 85 ? 8.516 -2.223 -6.855 1 83.62 85 GLU A C 1
ATOM 667 O O . GLU A 1 85 ? 8.531 -1.015 -6.605 1 83.62 85 GLU A O 1
ATOM 672 N N . GLY A 1 86 ? 9.516 -2.869 -6.859 1 80.5 86 GLY A N 1
ATOM 673 C CA . GLY A 1 86 ? 10.758 -2.311 -6.336 1 80.5 86 GLY A CA 1
ATOM 674 C C . GLY A 1 86 ? 10.828 -2.336 -4.824 1 80.5 86 GLY A C 1
ATOM 675 O O . GLY A 1 86 ? 9.992 -2.955 -4.168 1 80.5 86 GLY A O 1
ATOM 676 N N . GLN A 1 87 ? 12.023 -1.701 -4.309 1 71 87 GLN A N 1
ATOM 677 C CA . GLN A 1 87 ? 12.25 -1.683 -2.867 1 71 87 GLN A CA 1
ATOM 678 C C . GLN A 1 87 ? 11.531 -0.509 -2.211 1 71 87 GLN A C 1
ATOM 680 O O . GLN A 1 87 ? 11.219 0.484 -2.873 1 71 87 GLN A O 1
ATOM 685 N N . ILE A 1 88 ? 11.188 -0.74 -1.008 1 64.94 88 ILE A N 1
ATOM 686 C CA . ILE A 1 88 ? 10.484 0.26 -0.208 1 64.94 88 ILE A CA 1
ATOM 687 C C . ILE A 1 88 ? 11.391 1.474 0.005 1 64.94 88 ILE A C 1
ATOM 689 O O . ILE A 1 88 ? 12.555 1.33 0.381 1 64.94 88 ILE A O 1
ATOM 693 N N . ALA A 1 89 ? 10.898 2.588 -0.326 1 61.81 89 ALA A N 1
ATOM 694 C CA . ALA A 1 89 ? 11.648 3.838 -0.227 1 61.81 89 ALA A CA 1
ATOM 695 C C . ALA A 1 89 ? 11.953 4.18 1.229 1 61.81 89 ALA A C 1
ATOM 697 O O . ALA A 1 89 ? 11.102 4.016 2.104 1 61.81 89 ALA A O 1
ATOM 698 N N . VAL A 1 90 ? 13.234 4.492 1.529 1 64.44 90 VAL A N 1
ATOM 699 C CA . VAL A 1 90 ? 13.703 4.941 2.834 1 64.44 90 VAL A CA 1
ATOM 700 C C . VAL A 1 90 ? 13.75 6.469 2.871 1 64.44 90 VAL A C 1
ATOM 702 O O . VAL A 1 90 ? 13.719 7.121 1.825 1 64.44 90 VAL A O 1
ATOM 705 N N . THR A 1 91 ? 13.711 6.988 4.035 1 67 91 THR A N 1
ATOM 706 C CA . THR A 1 91 ? 13.836 8.43 4.246 1 67 91 THR A CA 1
ATOM 707 C C . THR A 1 91 ? 15.047 8.977 3.496 1 67 91 THR A C 1
ATOM 709 O O . THR A 1 91 ? 16.094 8.328 3.436 1 67 91 THR A O 1
ATOM 712 N N . GLN A 1 92 ? 14.734 10.047 2.75 1 70.44 92 GLN A N 1
ATOM 713 C CA . GLN A 1 92 ? 15.828 10.656 1.988 1 70.44 92 GLN A CA 1
ATOM 714 C C . GLN A 1 92 ? 16.438 11.828 2.742 1 70.44 92 GLN A C 1
ATOM 716 O O . GLN A 1 92 ? 15.773 12.453 3.572 1 70.44 92 GLN A O 1
ATOM 721 N N . ALA A 1 93 ? 17.672 12.117 2.434 1 70.06 93 ALA A N 1
ATOM 722 C CA . ALA A 1 93 ? 18.375 13.289 2.936 1 70.06 93 ALA A CA 1
ATOM 723 C C . ALA A 1 93 ? 17.688 14.578 2.506 1 70.06 93 ALA A C 1
ATOM 725 O O . ALA A 1 93 ? 17.219 14.688 1.372 1 70.06 93 ALA A O 1
ATOM 726 N N . GLY A 1 94 ? 17.375 15.508 3.484 1 75.62 94 GLY A N 1
ATOM 727 C CA . GLY A 1 94 ? 16.781 16.797 3.164 1 75.62 94 GLY A CA 1
ATOM 728 C C . GLY A 1 94 ? 15.305 16.875 3.512 1 75.62 94 GLY A C 1
ATOM 729 O O . GLY A 1 94 ? 14.688 17.938 3.383 1 75.62 94 GLY A O 1
ATOM 730 N N . ASP A 1 95 ? 14.898 15.836 3.906 1 84.81 95 ASP A N 1
ATOM 731 C CA . ASP A 1 95 ? 13.484 15.836 4.27 1 84.81 95 ASP A CA 1
ATOM 732 C C . ASP A 1 95 ? 13.219 16.797 5.426 1 84.81 95 ASP A C 1
ATOM 734 O O . ASP A 1 95 ? 14.023 16.906 6.352 1 84.81 95 ASP A O 1
ATOM 738 N N . THR A 1 96 ? 12.172 17.641 5.297 1 91.12 96 THR A N 1
ATOM 739 C CA . THR A 1 96 ? 11.711 18.438 6.426 1 91.12 96 THR A CA 1
ATOM 740 C C . THR A 1 96 ? 11.32 17.547 7.602 1 91.12 96 THR A C 1
ATOM 742 O O . THR A 1 96 ? 11.086 16.359 7.43 1 91.12 96 THR A O 1
ATOM 745 N N . PRO A 1 97 ? 11.312 18.125 8.805 1 93.81 97 PRO A N 1
ATOM 746 C CA . PRO A 1 97 ? 10.875 17.328 9.953 1 93.81 97 PRO A CA 1
ATOM 747 C C . PRO A 1 97 ? 9.492 16.719 9.742 1 93.81 97 PRO A C 1
ATOM 749 O O . PRO A 1 97 ? 9.234 15.594 10.188 1 93.81 97 PRO A O 1
ATOM 752 N N . GLU A 1 98 ? 8.602 17.453 9.125 1 94.88 98 GLU A N 1
ATOM 753 C CA . GLU A 1 98 ? 7.27 16.938 8.828 1 94.88 98 GLU A CA 1
ATOM 754 C C . GLU A 1 98 ? 7.348 15.688 7.953 1 94.88 98 GLU A C 1
ATOM 756 O O . GLU A 1 98 ? 6.723 14.672 8.258 1 94.88 98 GLU A O 1
ATOM 761 N N . ARG A 1 99 ? 8.117 15.758 6.922 1 93.06 99 ARG A N 1
ATOM 762 C CA . ARG A 1 99 ? 8.242 14.633 6 1 93.06 99 ARG A CA 1
ATOM 763 C C . ARG A 1 99 ? 8.914 13.445 6.68 1 93.06 99 ARG A C 1
ATOM 765 O O . ARG A 1 99 ? 8.57 12.289 6.402 1 93.06 99 ARG A O 1
ATOM 772 N N . VAL A 1 100 ? 9.828 13.734 7.555 1 93.12 100 VAL A N 1
ATOM 773 C CA . VAL A 1 100 ? 10.531 12.664 8.258 1 93.12 100 VAL A CA 1
ATOM 774 C C . VAL A 1 100 ? 9.539 11.859 9.094 1 93.12 100 VAL A C 1
ATOM 776 O O . VAL A 1 100 ? 9.539 10.633 9.047 1 93.12 100 VAL A O 1
ATOM 779 N N . VAL A 1 101 ? 8.688 12.523 9.82 1 95.06 101 VAL A N 1
ATOM 780 C CA . VAL A 1 101 ? 7.785 11.812 10.727 1 95.06 101 VAL A CA 1
ATOM 781 C C . VAL A 1 101 ? 6.734 11.055 9.922 1 95.06 101 VAL A C 1
ATOM 783 O O . VAL A 1 101 ? 6.309 9.969 10.312 1 95.06 101 VAL A O 1
ATOM 786 N N . ILE A 1 102 ? 6.305 11.625 8.844 1 94.75 102 ILE A N 1
ATOM 787 C CA . ILE A 1 102 ? 5.363 10.938 7.969 1 94.75 102 ILE A CA 1
ATOM 788 C C . ILE A 1 102 ? 6.012 9.68 7.402 1 94.75 102 ILE A C 1
ATOM 790 O O . ILE A 1 102 ? 5.398 8.609 7.395 1 94.75 102 ILE A O 1
ATOM 794 N N . ARG A 1 103 ? 7.203 9.812 6.949 1 91.69 103 ARG A N 1
ATOM 795 C CA . ARG A 1 103 ? 7.93 8.688 6.387 1 91.69 103 ARG A CA 1
ATOM 796 C C . ARG A 1 103 ? 8.164 7.605 7.434 1 91.69 103 ARG A C 1
ATOM 798 O O . ARG A 1 103 ? 8.164 6.41 7.121 1 91.69 103 ARG A O 1
ATOM 805 N N . GLN A 1 104 ? 8.352 8.008 8.641 1 92.75 104 GLN A N 1
ATOM 806 C CA . GLN A 1 104 ? 8.539 7.031 9.703 1 92.75 104 GLN A CA 1
ATOM 807 C C . GLN A 1 104 ? 7.301 6.152 9.867 1 92.75 104 GLN A C 1
ATOM 809 O O . GLN A 1 104 ? 7.414 4.934 10.023 1 92.75 104 GLN A O 1
ATOM 814 N N . VAL A 1 105 ? 6.152 6.789 9.859 1 93.25 105 VAL A N 1
ATOM 815 C CA . VAL A 1 105 ? 4.914 6.02 9.938 1 93.25 105 VAL A CA 1
ATOM 816 C C . VAL A 1 105 ? 4.809 5.09 8.734 1 93.25 105 VAL A C 1
ATOM 818 O O . VAL A 1 105 ? 4.445 3.92 8.875 1 93.25 105 VAL A O 1
ATOM 821 N N . TRP A 1 106 ? 5.129 5.602 7.617 1 91.44 106 TRP A N 1
ATOM 822 C CA . TRP A 1 106 ? 5.086 4.812 6.391 1 91.44 106 TRP A CA 1
ATOM 823 C C . TRP A 1 106 ? 6.074 3.656 6.449 1 91.44 106 TRP A C 1
ATOM 825 O O . TRP A 1 106 ? 5.773 2.549 6 1 91.44 106 TRP A O 1
ATOM 835 N N . GLN A 1 107 ? 7.242 3.934 6.984 1 90.88 107 GLN A N 1
ATOM 836 C CA . GLN A 1 107 ? 8.242 2.883 7.125 1 90.88 107 GLN A CA 1
ATOM 837 C C . GLN A 1 107 ? 7.738 1.759 8.023 1 90.88 107 GLN A C 1
ATOM 839 O O . GLN A 1 107 ? 7.988 0.582 7.754 1 90.88 107 GLN A O 1
ATOM 844 N N . GLU A 1 108 ? 7.094 2.168 9.109 1 92.81 108 GLU A N 1
ATOM 845 C CA . GLU A 1 108 ? 6.484 1.156 9.969 1 92.81 108 GLU A CA 1
ATOM 846 C C . GLU A 1 108 ? 5.477 0.31 9.203 1 92.81 108 GLU A C 1
ATOM 848 O O . GLU A 1 108 ? 5.422 -0.909 9.367 1 92.81 108 GLU A O 1
ATOM 853 N N . THR A 1 109 ? 4.707 0.958 8.391 1 91.5 109 THR A N 1
ATOM 854 C CA . THR A 1 109 ? 3.719 0.292 7.551 1 91.5 109 THR A CA 1
ATOM 855 C C . THR A 1 109 ? 4.398 -0.671 6.582 1 91.5 109 THR A C 1
ATOM 857 O O . THR A 1 109 ? 3.971 -1.818 6.434 1 91.5 109 THR A O 1
ATOM 860 N N . GLN A 1 110 ? 5.418 -0.208 5.949 1 89.44 110 GLN A N 1
ATOM 861 C CA . GLN A 1 110 ? 6.152 -1.019 4.984 1 89.44 110 GLN A CA 1
ATOM 862 C C . GLN A 1 110 ? 6.793 -2.23 5.656 1 89.44 110 GLN A C 1
ATOM 864 O O . GLN A 1 110 ? 6.777 -3.332 5.105 1 89.44 110 GLN A O 1
ATOM 869 N N . GLN A 1 111 ? 7.328 -1.99 6.824 1 91.38 111 GLN A N 1
ATOM 870 C CA . GLN A 1 111 ? 7.965 -3.078 7.559 1 91.38 111 GLN A CA 1
ATOM 871 C C . GLN A 1 111 ? 6.953 -4.16 7.926 1 91.38 111 GLN A C 1
ATOM 873 O O . GLN A 1 111 ? 7.246 -5.352 7.824 1 91.38 111 GLN A O 1
ATOM 878 N N . ALA A 1 112 ? 5.809 -3.742 8.359 1 92.94 112 ALA A N 1
ATOM 879 C CA . ALA A 1 112 ? 4.758 -4.707 8.68 1 92.94 112 ALA A CA 1
ATOM 880 C C . ALA A 1 112 ? 4.34 -5.492 7.438 1 92.94 112 ALA A C 1
ATOM 882 O O . ALA A 1 112 ? 4.164 -6.711 7.5 1 92.94 112 ALA A O 1
ATOM 883 N N . THR A 1 113 ? 4.176 -4.816 6.312 1 90.25 113 THR A N 1
ATOM 884 C CA . THR A 1 113 ? 3.822 -5.453 5.051 1 90.25 113 THR A CA 1
ATOM 885 C C . THR A 1 113 ? 4.895 -6.457 4.633 1 90.25 113 THR A C 1
ATOM 887 O O . THR A 1 113 ? 4.578 -7.602 4.289 1 90.25 113 THR A O 1
ATOM 890 N N . GLN A 1 114 ? 6.105 -6.031 4.738 1 91.12 114 GLN A N 1
ATOM 891 C CA . GLN A 1 114 ? 7.223 -6.887 4.344 1 91.12 114 GLN A CA 1
ATOM 892 C C . GLN A 1 114 ? 7.281 -8.148 5.207 1 91.12 114 GLN A C 1
ATOM 894 O O . GLN A 1 114 ? 7.547 -9.234 4.699 1 91.12 114 GLN A O 1
ATOM 899 N N . ALA A 1 115 ? 7.059 -7.93 6.445 1 94.25 115 ALA A N 1
ATOM 900 C CA . ALA A 1 115 ? 7.094 -9.07 7.352 1 94.25 115 ALA A CA 1
ATOM 901 C C . ALA A 1 115 ? 6.035 -10.102 6.984 1 94.25 115 ALA A C 1
ATOM 903 O O . ALA A 1 115 ? 6.301 -11.305 6.996 1 94.25 115 ALA A O 1
ATOM 904 N N . ILE A 1 116 ? 4.855 -9.664 6.621 1 94.81 116 ILE A N 1
ATOM 905 C CA . ILE A 1 116 ? 3.76 -10.547 6.242 1 94.81 116 ILE A CA 1
ATOM 906 C C . ILE A 1 116 ? 4.113 -11.281 4.949 1 94.81 116 ILE A C 1
ATOM 908 O O . ILE A 1 116 ? 4 -12.508 4.875 1 94.81 116 ILE A O 1
ATOM 912 N N . TRP A 1 117 ? 4.613 -10.602 3.949 1 93.81 117 TRP A N 1
ATOM 913 C CA . TRP A 1 117 ? 4.898 -11.172 2.637 1 93.81 117 TRP A CA 1
ATOM 914 C C . TRP A 1 117 ? 6.117 -12.086 2.693 1 93.81 117 TRP A C 1
ATOM 916 O O . TRP A 1 117 ? 6.195 -13.078 1.965 1 93.81 117 TRP A O 1
ATOM 926 N N . GLN A 1 118 ? 7.047 -11.727 3.586 1 94.44 118 GLN A N 1
ATOM 927 C CA . GLN A 1 118 ? 8.219 -12.57 3.803 1 94.44 118 GLN A CA 1
ATOM 928 C C . GLN A 1 118 ? 7.828 -13.898 4.441 1 94.44 118 GLN A C 1
ATOM 930 O O . GLN A 1 118 ? 8.492 -14.914 4.234 1 94.44 118 GLN A O 1
ATOM 935 N N . GLY A 1 119 ? 6.75 -13.906 5.137 1 95.75 119 GLY A N 1
ATOM 936 C CA . GLY A 1 119 ? 6.316 -15.078 5.879 1 95.75 119 GLY A CA 1
ATOM 937 C C . GLY A 1 119 ? 5.551 -16.078 5.027 1 95.75 119 GLY A C 1
ATOM 938 O O . GLY A 1 119 ? 5.25 -17.188 5.477 1 95.75 119 GLY A O 1
ATOM 939 N N . TYR A 1 120 ? 5.254 -15.727 3.795 1 97.31 120 TYR A N 1
ATOM 940 C CA . TYR A 1 120 ? 4.531 -16.609 2.885 1 97.31 120 TYR A CA 1
ATOM 941 C C . TYR A 1 120 ? 5.418 -17.031 1.716 1 97.31 120 TYR A C 1
ATOM 943 O O . TYR A 1 120 ? 6.176 -16.219 1.183 1 97.31 120 TYR A O 1
ATOM 951 N N . THR A 1 121 ? 5.34 -18.266 1.4 1 97.88 121 THR A N 1
ATOM 952 C CA . THR A 1 121 ? 5.949 -18.75 0.165 1 97.88 121 THR A CA 1
ATOM 953 C C . THR A 1 121 ? 4.879 -19.031 -0.887 1 97.88 121 THR A C 1
ATOM 955 O O . THR A 1 121 ? 3.688 -19.062 -0.576 1 97.88 121 THR A O 1
ATOM 958 N N . LEU A 1 122 ? 5.371 -19.156 -2.119 1 98.19 122 LEU A N 1
ATOM 959 C CA . LEU A 1 122 ? 4.457 -19.578 -3.18 1 98.19 122 LEU A CA 1
ATOM 960 C C . LEU A 1 122 ? 3.814 -20.922 -2.852 1 98.19 122 LEU A C 1
ATOM 962 O O . LEU A 1 122 ? 2.637 -21.141 -3.145 1 98.19 122 LEU A O 1
ATOM 966 N N . LYS A 1 123 ? 4.566 -21.781 -2.229 1 97.69 123 LYS A N 1
ATOM 967 C CA . LYS A 1 123 ? 4.023 -23.078 -1.813 1 97.69 123 LYS A CA 1
ATOM 968 C C . LYS A 1 123 ? 2.881 -22.891 -0.819 1 97.69 123 LYS A C 1
ATOM 970 O O . LYS A 1 123 ? 1.854 -23.562 -0.916 1 97.69 123 LYS A O 1
ATOM 975 N N . ASP A 1 124 ? 3.053 -22.016 0.116 1 97.62 124 ASP A N 1
ATOM 976 C CA . ASP A 1 124 ? 2.004 -21.734 1.092 1 97.62 124 ASP A CA 1
ATOM 977 C C . ASP A 1 124 ? 0.708 -21.312 0.4 1 97.62 124 ASP A C 1
ATOM 979 O O . ASP A 1 124 ? -0.374 -21.781 0.764 1 97.62 124 ASP A O 1
ATOM 983 N N . LEU A 1 125 ? 0.795 -20.438 -0.592 1 96.94 125 LEU A N 1
ATOM 984 C CA . LEU A 1 125 ? -0.375 -19.984 -1.33 1 96.94 125 LEU A CA 1
ATOM 985 C C . LEU A 1 125 ? -1.075 -21.141 -2.023 1 96.94 125 LEU A C 1
ATOM 987 O O . LEU A 1 125 ? -2.301 -21.25 -1.963 1 96.94 125 LEU A O 1
ATOM 991 N N . CYS A 1 126 ? -0.276 -21.922 -2.676 1 97 126 CYS A N 1
ATOM 992 C CA . CYS A 1 126 ? -0.836 -23.062 -3.393 1 97 126 CYS A CA 1
ATOM 993 C C . CYS A 1 126 ? -1.53 -24.016 -2.434 1 97 126 CYS A C 1
ATOM 995 O O . CYS A 1 126 ? -2.604 -24.547 -2.74 1 97 126 CYS A O 1
ATOM 997 N N . GLN A 1 127 ? -0.9 -24.281 -1.308 1 96.75 127 GLN A N 1
ATOM 998 C CA . GLN A 1 127 ? -1.485 -25.188 -0.32 1 96.75 127 GLN A CA 1
ATOM 999 C C . GLN A 1 127 ? -2.809 -24.641 0.209 1 96.75 127 GLN A C 1
ATOM 1001 O O . GLN A 1 127 ? -3.777 -25.375 0.361 1 96.75 127 GLN A O 1
ATOM 1006 N N . GLN A 1 128 ? -2.842 -23.406 0.49 1 96.25 128 GLN A N 1
ATOM 1007 C CA . GLN A 1 128 ? -4.074 -22.781 0.959 1 96.25 128 GLN A CA 1
ATOM 1008 C C . GLN A 1 128 ? -5.164 -22.844 -0.107 1 96.25 128 GLN A C 1
ATOM 1010 O O . GLN A 1 128 ? -6.324 -23.109 0.2 1 96.25 128 GLN A O 1
ATOM 1015 N N . ARG A 1 129 ? -4.758 -22.562 -1.313 1 95.5 129 ARG A N 1
ATOM 1016 C CA . ARG A 1 129 ? -5.688 -22.672 -2.432 1 95.5 129 ARG A CA 1
ATOM 1017 C C . ARG A 1 129 ? -6.273 -24.078 -2.516 1 95.5 129 ARG A C 1
ATOM 1019 O O . ARG A 1 129 ? -7.484 -24.234 -2.678 1 95.5 129 ARG A O 1
ATOM 1026 N N . ASP A 1 130 ? -5.418 -25.109 -2.4 1 95.25 130 ASP A N 1
ATOM 1027 C CA . ASP A 1 130 ? -5.84 -26.5 -2.527 1 95.25 130 ASP A CA 1
ATOM 1028 C C . ASP A 1 130 ? -6.805 -26.875 -1.408 1 95.25 130 ASP A C 1
ATOM 1030 O O . ASP A 1 130 ? -7.664 -27.75 -1.593 1 95.25 130 ASP A O 1
ATOM 1034 N N . SER A 1 131 ? -6.637 -26.203 -0.276 1 93.56 131 SER A N 1
ATOM 1035 C CA . SER A 1 131 ? -7.535 -26.469 0.842 1 93.56 131 SER A CA 1
ATOM 1036 C C . SER A 1 131 ? -8.93 -25.906 0.578 1 93.56 131 SER A C 1
ATOM 1038 O O . SER A 1 131 ? -9.898 -26.297 1.224 1 93.56 131 SER A O 1
ATOM 1040 N N . LEU A 1 132 ? -9 -24.938 -0.29 1 89.5 132 LEU A N 1
ATOM 1041 C CA . LEU A 1 132 ? -10.273 -24.328 -0.638 1 89.5 132 LEU A CA 1
ATOM 1042 C C . LEU A 1 132 ? -10.969 -25.125 -1.743 1 89.5 132 LEU A C 1
ATOM 1044 O O . LEU A 1 132 ? -12.18 -24.969 -1.955 1 89.5 132 LEU A O 1
ATOM 1048 N N . ARG A 1 133 ? -10.227 -25.766 -2.51 1 79.75 133 ARG A N 1
ATOM 1049 C CA . ARG A 1 133 ? -10.789 -26.562 -3.598 1 79.75 133 ARG A CA 1
ATOM 1050 C C . ARG A 1 133 ? -11.523 -27.781 -3.059 1 79.75 133 ARG A C 1
ATOM 1052 O O . ARG A 1 133 ? -11.055 -28.422 -2.113 1 79.75 133 ARG A O 1
ATOM 1059 N N . PRO A 1 134 ? -12.898 -27.766 -3.322 1 66.06 134 PRO A N 1
ATOM 1060 C CA . PRO A 1 134 ? -13.625 -28.953 -2.857 1 66.06 134 PRO A CA 1
ATOM 1061 C C . PRO A 1 134 ? -12.883 -30.25 -3.16 1 66.06 134 PRO A C 1
ATOM 1063 O O . PRO A 1 134 ? -12.203 -30.359 -4.188 1 66.06 134 PRO A O 1
ATOM 1066 N N . ARG A 1 135 ? -12.273 -31.031 -2.125 1 55.66 135 ARG A N 1
ATOM 1067 C CA . ARG A 1 135 ? -11.742 -32.375 -2.316 1 55.66 135 ARG A CA 1
ATOM 1068 C C . ARG A 1 135 ? -12.617 -33.188 -3.283 1 55.66 135 ARG A C 1
ATOM 1070 O O . ARG A 1 135 ? -13.836 -33.25 -3.109 1 55.66 135 ARG A O 1
ATOM 1077 N N . ASP A 1 136 ? -12.383 -33.062 -4.543 1 48.09 136 ASP A N 1
ATOM 1078 C CA . ASP A 1 136 ? -13.07 -34.094 -5.336 1 48.09 136 ASP A CA 1
ATOM 1079 C C . ASP A 1 136 ? -13.102 -35.406 -4.605 1 48.09 136 ASP A C 1
ATOM 1081 O O . ASP A 1 136 ? -12.055 -35.969 -4.27 1 48.09 136 ASP A O 1
ATOM 1085 N N . PHE A 1 137 ? -13.883 -35.656 -3.701 1 43.31 137 PHE A N 1
ATOM 1086 C CA . PHE A 1 137 ? -14.195 -37.062 -3.369 1 43.31 137 PHE A CA 1
ATOM 1087 C C . PHE A 1 137 ? -14.156 -37.938 -4.613 1 43.31 137 PHE A C 1
ATOM 1089 O O . PHE A 1 137 ? -14.867 -37.656 -5.586 1 43.31 137 PHE A O 1
ATOM 1096 N N . MET A 1 138 ? -12.992 -38.312 -5.16 1 40.25 138 MET A N 1
ATOM 1097 C CA . MET A 1 138 ? -12.898 -39.438 -6.059 1 40.25 138 MET A CA 1
ATOM 1098 C C . MET A 1 138 ? -13.93 -40.5 -5.699 1 40.25 138 MET A C 1
ATOM 1100 O O . MET A 1 138 ? -13.898 -41.062 -4.602 1 40.25 138 MET A O 1
ATOM 1104 N N . TYR A 1 139 ? -15.219 -40.25 -5.941 1 39.91 139 TYR A N 1
ATOM 1105 C CA . TYR A 1 139 ? -16.078 -41.406 -5.961 1 39.91 139 TYR A CA 1
ATOM 1106 C C . TYR A 1 139 ? -15.375 -42.594 -6.629 1 39.91 139 TYR A C 1
ATOM 1108 O O . TYR A 1 139 ? -15.039 -42.531 -7.812 1 39.91 139 TYR A O 1
ATOM 1116 N N . TYR A 1 140 ? -14.297 -43.094 -6.012 1 37.25 140 TYR A N 1
ATOM 1117 C CA . TYR A 1 140 ? -14.102 -44.5 -6.312 1 37.25 140 TYR A CA 1
ATOM 1118 C C . TYR A 1 140 ? -15.43 -45.25 -6.305 1 37.25 140 TYR A C 1
ATOM 1120 O O . TYR A 1 140 ? -16.094 -45.344 -5.266 1 37.25 140 TYR A O 1
ATOM 1128 N N . ILE A 1 141 ? -16.438 -44.844 -7.258 1 27.59 141 ILE A N 1
ATOM 1129 C CA . ILE A 1 141 ? -17.203 -46.062 -7.543 1 27.59 141 ILE A CA 1
ATOM 1130 C C . ILE A 1 141 ? -16.312 -47.062 -8.266 1 27.59 141 ILE A C 1
ATOM 1132 O O . ILE A 1 141 ? -15.352 -46.688 -8.938 1 27.59 141 ILE A O 1
ATOM 1136 N N . MET B 1 1 ? 7.27 0.282 -2.242 1 57.09 1 MET B N 1
ATOM 1137 C CA . MET B 1 1 ? 5.988 0.975 -2.346 1 57.09 1 MET B CA 1
ATOM 1138 C C . MET B 1 1 ? 6.098 2.402 -1.82 1 57.09 1 MET B C 1
ATOM 1140 O O . MET B 1 1 ? 6.859 2.668 -0.888 1 57.09 1 MET B O 1
ATOM 1144 N N . GLU B 1 2 ? 5.715 3.338 -2.756 1 68.44 2 GLU B N 1
ATOM 1145 C CA . GLU B 1 2 ? 5.844 4.73 -2.336 1 68.44 2 GLU B CA 1
ATOM 1146 C C . GLU B 1 2 ? 4.523 5.262 -1.781 1 68.44 2 GLU B C 1
ATOM 1148 O O . GLU B 1 2 ? 3.449 4.832 -2.201 1 68.44 2 GLU B O 1
ATOM 1153 N N . LEU B 1 3 ? 4.738 5.93 -0.598 1 81.5 3 LEU B N 1
ATOM 1154 C CA . LEU B 1 3 ? 3.584 6.664 -0.085 1 81.5 3 LEU B CA 1
ATOM 1155 C C . LEU B 1 3 ? 3.023 7.605 -1.146 1 81.5 3 LEU B C 1
ATOM 1157 O O . LEU B 1 3 ? 3.777 8.328 -1.805 1 81.5 3 LEU B O 1
ATOM 1161 N N . SER B 1 4 ? 1.707 7.449 -1.391 1 82.44 4 SER B N 1
ATOM 1162 C CA . SER B 1 4 ? 1.122 8.32 -2.406 1 82.44 4 SER B CA 1
ATOM 1163 C C . SER B 1 4 ? 1.331 9.789 -2.064 1 82.44 4 SER B C 1
ATOM 1165 O O . SER B 1 4 ? 1.308 10.172 -0.892 1 82.44 4 SER B O 1
ATOM 1167 N N . CYS B 1 5 ? 1.524 10.562 -3.082 1 85.5 5 CYS B N 1
ATOM 1168 C CA . CYS B 1 5 ? 1.658 12.008 -2.918 1 85.5 5 CYS B CA 1
ATOM 1169 C C . CYS B 1 5 ? 0.418 12.594 -2.258 1 85.5 5 CYS B C 1
ATOM 1171 O O . CYS B 1 5 ? 0.521 13.516 -1.447 1 85.5 5 CYS B O 1
ATOM 1173 N N . LYS B 1 6 ? -0.693 12 -2.535 1 92.25 6 LYS B N 1
ATOM 1174 C CA . LYS B 1 6 ? -1.97 12.461 -1.999 1 92.25 6 LYS B CA 1
ATOM 1175 C C . LYS B 1 6 ? -1.991 12.367 -0.476 1 92.25 6 LYS B C 1
ATOM 1177 O O . LYS B 1 6 ? -2.336 13.336 0.204 1 92.25 6 LYS B O 1
ATOM 1182 N N . ILE B 1 7 ? -1.562 11.25 0.023 1 93.31 7 ILE B N 1
ATOM 1183 C CA . ILE B 1 7 ? -1.561 11.047 1.466 1 93.31 7 ILE B CA 1
ATOM 1184 C C . ILE B 1 7 ? -0.498 11.93 2.115 1 93.31 7 ILE B C 1
ATOM 1186 O O . ILE B 1 7 ? -0.752 12.562 3.143 1 93.31 7 ILE B O 1
ATOM 1190 N N . GLU B 1 8 ? 0.667 11.961 1.525 1 94.06 8 GLU B N 1
ATOM 1191 C CA . GLU B 1 8 ? 1.749 12.766 2.086 1 94.06 8 GLU B CA 1
ATOM 1192 C C . GLU B 1 8 ? 1.356 14.242 2.176 1 94.06 8 GLU B C 1
ATOM 1194 O O . GLU B 1 8 ? 1.504 14.859 3.229 1 94.06 8 GLU B O 1
ATOM 1199 N N . TYR B 1 9 ? 0.824 14.742 1.11 1 96.25 9 TYR B N 1
ATOM 1200 C CA . TYR B 1 9 ? 0.452 16.156 1.069 1 96.25 9 TYR B CA 1
ATOM 1201 C C . TYR B 1 9 ? -0.693 16.438 2.031 1 96.25 9 TYR B C 1
ATOM 1203 O O . TYR B 1 9 ? -0.745 17.516 2.639 1 96.25 9 TYR B O 1
ATOM 1211 N N . ALA B 1 10 ? -1.572 15.547 2.105 1 97.62 10 ALA B N 1
ATOM 1212 C CA . ALA B 1 10 ? -2.684 15.719 3.037 1 97.62 10 ALA B CA 1
ATOM 1213 C C . ALA B 1 10 ? -2.184 15.828 4.473 1 97.62 10 ALA B C 1
ATOM 1215 O O . ALA B 1 10 ? -2.615 16.703 5.223 1 97.62 10 ALA B O 1
ATOM 1216 N N . LEU B 1 11 ? -1.273 14.945 4.77 1 97.88 11 LEU B N 1
ATOM 1217 C CA . LEU B 1 11 ? -0.751 14.953 6.133 1 97.88 11 LEU B CA 1
ATOM 1218 C C . LEU B 1 11 ? 0.057 16.219 6.398 1 97.88 11 LEU B C 1
ATOM 1220 O O . LEU B 1 11 ? -0.015 16.781 7.492 1 97.88 11 LEU B O 1
ATOM 1224 N N . LEU B 1 12 ? 0.797 16.672 5.426 1 97.44 12 LEU B N 1
ATOM 1225 C CA . LEU B 1 12 ? 1.526 17.922 5.559 1 97.44 12 LEU B CA 1
ATOM 1226 C C . LEU B 1 12 ? 0.567 19.078 5.789 1 97.44 12 LEU B C 1
ATOM 1228 O O . LEU B 1 12 ? 0.79 19.906 6.676 1 97.44 12 LEU B O 1
ATOM 1232 N N . ALA B 1 13 ? -0.448 19.109 5.016 1 97.88 13 ALA B N 1
ATOM 1233 C CA . ALA B 1 13 ? -1.443 20.172 5.133 1 97.88 13 ALA B CA 1
ATOM 1234 C C . ALA B 1 13 ? -2.131 20.141 6.496 1 97.88 13 ALA B C 1
ATOM 1236 O O . ALA B 1 13 ? -2.301 21.172 7.145 1 97.88 13 ALA B O 1
ATOM 1237 N N . LEU B 1 14 ? -2.479 18.953 6.895 1 98.19 14 LEU B N 1
ATOM 1238 C CA . LEU B 1 14 ? -3.178 18.797 8.164 1 98.19 14 LEU B CA 1
ATOM 1239 C C . LEU B 1 14 ? -2.277 19.188 9.328 1 98.19 14 LEU B C 1
ATOM 1241 O O . LEU B 1 14 ? -2.746 19.75 10.32 1 98.19 14 LEU B O 1
ATOM 1245 N N . MET B 1 15 ? -1.006 18.844 9.234 1 97.56 15 MET B N 1
ATOM 1246 C CA . MET B 1 15 ? -0.062 19.234 10.281 1 97.56 15 MET B CA 1
ATOM 1247 C C . MET B 1 15 ? 0.078 20.75 10.359 1 97.56 15 MET B C 1
ATOM 1249 O O . MET B 1 15 ? 0.178 21.312 11.445 1 97.56 15 MET B O 1
ATOM 1253 N N . ALA B 1 16 ? 0.116 21.406 9.219 1 96.5 16 ALA B N 1
ATOM 1254 C CA . ALA B 1 16 ? 0.154 22.859 9.18 1 96.5 16 ALA B CA 1
ATOM 1255 C C . ALA B 1 16 ? -1.072 23.453 9.867 1 96.5 16 ALA B C 1
ATOM 1257 O O . ALA B 1 16 ? -0.957 24.406 10.641 1 96.5 16 ALA B O 1
ATOM 1258 N N . LEU B 1 17 ? -2.17 22.891 9.625 1 97.06 17 LEU B N 1
ATOM 1259 C CA . LEU B 1 17 ? -3.408 23.375 10.227 1 97.06 17 LEU B CA 1
ATOM 1260 C C . LEU B 1 17 ? -3.432 23.078 11.727 1 97.06 17 LEU B C 1
ATOM 1262 O O . LEU B 1 17 ? -3.992 23.859 12.508 1 97.06 17 LEU B O 1
ATOM 1266 N N . ALA B 1 18 ? -2.875 21.953 12.055 1 96.69 18 ALA B N 1
ATOM 1267 C CA . ALA B 1 18 ? -2.805 21.578 13.461 1 96.69 18 ALA B CA 1
ATOM 1268 C C . ALA B 1 18 ? -2.02 22.609 14.266 1 96.69 18 ALA B C 1
ATOM 1270 O O . ALA B 1 18 ? -2.344 22.891 15.422 1 96.69 18 ALA B O 1
ATOM 1271 N N . ASP B 1 19 ? -1.005 23.141 13.664 1 93.81 19 ASP B N 1
ATOM 1272 C CA . ASP B 1 19 ? -0.179 24.141 14.328 1 93.81 19 ASP B CA 1
ATOM 1273 C C . ASP B 1 19 ? -1.008 25.359 14.711 1 93.81 19 ASP B C 1
ATOM 1275 O O . ASP B 1 19 ? -0.71 26.031 15.703 1 93.81 19 ASP B O 1
ATOM 1279 N N . GLY B 1 20 ? -1.988 25.609 13.93 1 90 20 GLY B N 1
ATOM 1280 C CA . GLY B 1 20 ? -2.834 26.766 14.195 1 90 20 GLY B CA 1
ATOM 1281 C C . GLY B 1 20 ? -4.082 26.422 14.992 1 90 20 GLY B C 1
ATOM 1282 O O . GLY B 1 20 ? -4.941 27.266 15.203 1 90 20 GLY B O 1
ATOM 1283 N N . PHE B 1 21 ? -4.188 25.172 15.391 1 91.12 21 PHE B N 1
ATOM 1284 C CA . PHE B 1 21 ? -5.406 24.75 16.062 1 91.12 21 PHE B CA 1
ATOM 1285 C C . PHE B 1 21 ? -5.547 25.453 17.422 1 91.12 21 PHE B C 1
ATOM 1287 O O . PHE B 1 21 ? -4.594 25.5 18.203 1 91.12 21 PHE B O 1
ATOM 1294 N N . GLY B 1 22 ? -6.703 26 17.703 1 87.06 22 GLY B N 1
ATOM 1295 C CA . GLY B 1 22 ? -6.949 26.719 18.938 1 87.06 22 GLY B CA 1
ATOM 1296 C C . GLY B 1 22 ? -6.855 28.219 18.781 1 87.06 22 GLY B C 1
ATOM 1297 O O . GLY B 1 22 ? -7.316 28.969 19.656 1 87.06 22 GLY B O 1
ATOM 1298 N N . GLN B 1 23 ? -6.148 28.781 17.797 1 85.62 23 GLN B N 1
ATOM 1299 C CA . GLN B 1 23 ? -5.988 30.219 17.594 1 85.62 23 GLN B CA 1
ATOM 1300 C C . GLN B 1 23 ? -7.227 30.812 16.938 1 85.62 23 GLN B C 1
ATOM 1302 O O . GLN B 1 23 ? -7.402 32.031 16.938 1 85.62 23 GLN B O 1
ATOM 1307 N N . ASN B 1 24 ? -8.188 30.031 16.547 1 80.75 24 ASN B N 1
ATOM 1308 C CA . ASN B 1 24 ? -9.445 30.469 15.945 1 80.75 24 ASN B CA 1
ATOM 1309 C C . ASN B 1 24 ? -9.211 31.297 14.688 1 80.75 24 ASN B C 1
ATOM 1311 O O . ASN B 1 24 ? -9.953 32.25 14.414 1 80.75 24 ASN B O 1
ATOM 1315 N N . GLU B 1 25 ? -8.023 31.344 14.078 1 89.25 25 GLU B N 1
ATOM 1316 C CA . GLU B 1 25 ? -7.746 31.984 12.797 1 89.25 25 GLU B CA 1
ATOM 1317 C C . GLU B 1 25 ? -7.5 30.938 11.711 1 89.25 25 GLU B C 1
ATOM 1319 O O . GLU B 1 25 ? -6.738 29.984 11.906 1 89.25 25 GLU B O 1
ATOM 1324 N N . PRO B 1 26 ? -8.156 31.234 10.641 1 94.12 26 PRO B N 1
ATOM 1325 C CA . PRO B 1 26 ? -7.93 30.312 9.523 1 94.12 26 PRO B CA 1
ATOM 1326 C C . PRO B 1 26 ? -6.527 30.422 8.938 1 94.12 26 PRO B C 1
ATOM 1328 O O . PRO B 1 26 ? -5.898 31.484 9.031 1 94.12 26 PRO B O 1
ATOM 1331 N N . VAL B 1 27 ? -5.996 29.344 8.438 1 95.12 27 VAL B N 1
ATOM 1332 C CA . VAL B 1 27 ? -4.727 29.344 7.723 1 95.12 27 VAL B CA 1
ATOM 1333 C C . VAL B 1 27 ? -4.984 29.469 6.219 1 95.12 27 VAL B C 1
ATOM 1335 O O . VAL B 1 27 ? -5.797 28.734 5.66 1 95.12 27 VAL B O 1
ATOM 1338 N N . GLN B 1 28 ? -4.305 30.406 5.594 1 94.81 28 GLN B N 1
ATOM 1339 C CA . GLN B 1 28 ? -4.488 30.641 4.164 1 94.81 28 GLN B CA 1
ATOM 1340 C C . GLN B 1 28 ? -3.85 29.516 3.346 1 94.81 28 GLN B C 1
ATOM 1342 O O . GLN B 1 28 ? -2.768 29.031 3.684 1 94.81 28 GLN B O 1
ATOM 1347 N N . ILE B 1 29 ? -4.574 29.172 2.244 1 94.19 29 ILE B N 1
ATOM 1348 C CA . ILE B 1 29 ? -4.098 28.125 1.357 1 94.19 29 ILE B CA 1
ATOM 1349 C C . ILE B 1 29 ? -2.691 28.469 0.865 1 94.19 29 ILE B C 1
ATOM 1351 O O . ILE B 1 29 ? -1.821 27.594 0.799 1 94.19 29 ILE B O 1
ATOM 1355 N N . SER B 1 30 ? -2.475 29.75 0.476 1 94.25 30 SER B N 1
ATOM 1356 C CA . SER B 1 30 ? -1.181 30.188 -0.044 1 94.25 30 SER B CA 1
ATOM 1357 C C . SER B 1 30 ? -0.07 29.953 0.975 1 94.25 30 SER B C 1
ATOM 1359 O O . SER B 1 30 ? 1.047 29.578 0.608 1 94.25 30 SER B O 1
ATOM 1361 N N . GLN B 1 31 ? -0.368 30.172 2.197 1 94.38 31 GLN B N 1
ATOM 1362 C CA . GLN B 1 31 ? 0.604 29.953 3.266 1 94.38 31 GLN B CA 1
ATOM 1363 C C . GLN B 1 31 ? 0.97 28.484 3.393 1 94.38 31 GLN B C 1
ATOM 1365 O O . GLN B 1 31 ? 2.148 28.141 3.484 1 94.38 31 GLN B O 1
ATOM 1370 N N . ILE B 1 32 ? 0.029 27.625 3.391 1 95.5 32 ILE B N 1
ATOM 1371 C CA . ILE B 1 32 ? 0.26 26.188 3.494 1 95.5 32 ILE B CA 1
ATOM 1372 C C . ILE B 1 32 ? 1.07 25.719 2.291 1 95.5 32 ILE B C 1
ATOM 1374 O O . ILE B 1 32 ? 2.041 24.969 2.447 1 95.5 32 ILE B O 1
ATOM 1378 N N . ALA B 1 33 ? 0.633 26.125 1.132 1 96.19 33 ALA B N 1
ATOM 1379 C CA . ALA B 1 33 ? 1.291 25.734 -0.112 1 96.19 33 ALA B CA 1
ATOM 1380 C C . ALA B 1 33 ? 2.771 26.109 -0.091 1 96.19 33 ALA B C 1
ATOM 1382 O O . ALA B 1 33 ? 3.629 25.281 -0.432 1 96.19 33 ALA B O 1
ATOM 1383 N N . GLN B 1 34 ? 3.074 27.297 0.32 1 94.06 34 GLN B N 1
ATOM 1384 C CA . GLN B 1 34 ? 4.441 27.797 0.365 1 94.06 34 GLN B CA 1
ATOM 1385 C C . GLN B 1 34 ? 5.258 27.062 1.431 1 94.06 34 GLN B C 1
ATOM 1387 O O . GLN B 1 34 ? 6.359 26.578 1.155 1 94.06 34 GLN B O 1
ATOM 1392 N N . ASP B 1 35 ? 4.75 26.969 2.58 1 91.62 35 ASP B N 1
ATOM 1393 C CA . ASP B 1 35 ? 5.461 26.391 3.719 1 91.62 35 ASP B CA 1
ATOM 1394 C C . ASP B 1 35 ? 5.766 24.906 3.482 1 91.62 35 ASP B C 1
ATOM 1396 O O . ASP B 1 35 ? 6.812 24.422 3.896 1 91.62 35 ASP B O 1
ATOM 1400 N N . GLN B 1 36 ? 4.809 24.219 2.816 1 91.81 36 GLN B N 1
ATOM 1401 C CA . GLN B 1 36 ? 4.934 22.766 2.67 1 91.81 36 GLN B CA 1
ATOM 1402 C C . GLN B 1 36 ? 5.344 22.391 1.25 1 91.81 36 GLN B C 1
ATOM 1404 O O . GLN B 1 36 ? 5.477 21.219 0.93 1 91.81 36 GLN B O 1
ATOM 1409 N N . ALA B 1 37 ? 5.539 23.359 0.394 1 91.94 37 ALA B N 1
ATOM 1410 C CA . ALA B 1 37 ? 5.949 23.141 -0.991 1 91.94 37 ALA B CA 1
ATOM 1411 C C . ALA B 1 37 ? 4.957 22.25 -1.722 1 91.94 37 ALA B C 1
ATOM 1413 O O . ALA B 1 37 ? 5.348 21.25 -2.338 1 91.94 37 ALA B O 1
ATOM 1414 N N . ILE B 1 38 ? 3.725 22.578 -1.631 1 95.06 38 ILE B N 1
ATOM 1415 C CA . ILE B 1 38 ? 2.643 21.891 -2.33 1 95.06 38 ILE B CA 1
ATOM 1416 C C . ILE B 1 38 ? 2.064 22.812 -3.406 1 95.06 38 ILE B C 1
ATOM 1418 O O . ILE B 1 38 ? 1.748 23.969 -3.139 1 95.06 38 ILE B O 1
ATOM 1422 N N . PRO B 1 39 ? 1.872 22.297 -4.594 1 95.56 39 PRO B N 1
ATOM 1423 C CA . PRO B 1 39 ? 1.236 23.125 -5.613 1 95.56 39 PRO B CA 1
ATOM 1424 C C . PRO B 1 39 ? -0.149 23.609 -5.199 1 95.56 39 PRO B C 1
ATOM 1426 O O . PRO B 1 39 ? -0.958 22.828 -4.695 1 95.56 39 PRO B O 1
ATOM 1429 N N . ASP B 1 40 ? -0.431 24.906 -5.531 1 94.75 40 ASP B N 1
ATOM 1430 C CA . ASP B 1 40 ? -1.649 25.562 -5.059 1 94.75 40 ASP B CA 1
ATOM 1431 C C . ASP B 1 40 ? -2.893 24.828 -5.547 1 94.75 40 ASP B C 1
ATOM 1433 O O . ASP B 1 40 ? -3.789 24.516 -4.758 1 94.75 40 ASP B O 1
ATOM 1437 N N . ARG B 1 41 ? -2.957 24.531 -6.77 1 94.62 41 ARG B N 1
ATOM 1438 C CA . ARG B 1 41 ? -4.133 23.891 -7.344 1 94.62 41 ARG B CA 1
ATOM 1439 C C . ARG B 1 41 ? -4.352 22.5 -6.734 1 94.62 41 ARG B C 1
ATOM 1441 O O . ARG B 1 41 ? -5.488 22.125 -6.434 1 94.62 41 ARG B O 1
ATOM 1448 N N . TYR B 1 42 ? -3.27 21.828 -6.5 1 96.25 42 TYR B N 1
ATOM 1449 C CA . TYR B 1 42 ? -3.361 20.5 -5.891 1 96.25 42 TYR B CA 1
ATOM 1450 C C . TYR B 1 42 ? -3.854 20.594 -4.453 1 96.25 42 TYR B C 1
ATOM 1452 O O . TYR B 1 42 ? -4.707 19.812 -4.027 1 96.25 42 TYR B O 1
ATOM 1460 N N . LEU B 1 43 ? -3.283 21.531 -3.775 1 97.31 43 LEU B N 1
ATOM 1461 C CA . LEU B 1 43 ? -3.662 21.734 -2.381 1 97.31 43 LEU B CA 1
ATOM 1462 C C . LEU B 1 43 ? -5.137 22.094 -2.264 1 97.31 43 LEU B C 1
ATOM 1464 O O . LEU B 1 43 ? -5.828 21.625 -1.354 1 97.31 43 LEU B O 1
ATOM 1468 N N . GLU B 1 44 ? -5.59 22.906 -3.135 1 96.19 44 GLU B N 1
ATOM 1469 C CA . GLU B 1 44 ? -6.996 23.297 -3.123 1 96.19 44 GLU B CA 1
ATOM 1470 C C . GLU B 1 44 ? -7.914 22.094 -3.264 1 96.19 44 GLU B C 1
ATOM 1472 O O . GLU B 1 44 ? -8.875 21.938 -2.512 1 96.19 44 GLU B O 1
ATOM 1477 N N . GLN B 1 45 ? -7.613 21.266 -4.227 1 96.38 45 GLN B N 1
ATOM 1478 C CA . GLN B 1 45 ? -8.398 20.062 -4.438 1 96.38 45 GLN B CA 1
ATOM 1479 C C . GLN B 1 45 ? -8.32 19.125 -3.229 1 96.38 45 GLN B C 1
ATOM 1481 O O . GLN B 1 45 ? -9.32 18.547 -2.826 1 96.38 45 GLN B O 1
ATOM 1486 N N . LEU B 1 46 ? -7.184 19.031 -2.748 1 97 46 LEU B N 1
ATOM 1487 C CA . LEU B 1 46 ? -6.941 18.188 -1.587 1 97 46 LEU B CA 1
ATOM 1488 C C . LEU B 1 46 ? -7.742 18.672 -0.383 1 97 46 LEU B C 1
ATOM 1490 O O . LEU B 1 46 ? -8.398 17.875 0.291 1 97 46 LEU B O 1
ATOM 1494 N N . LEU B 1 47 ? -7.664 19.969 -0.122 1 97.56 47 LEU B N 1
ATOM 1495 C CA . LEU B 1 47 ? -8.375 20.547 1.015 1 97.56 47 LEU B CA 1
ATOM 1496 C C . LEU B 1 47 ? -9.883 20.438 0.83 1 97.56 47 LEU B C 1
ATOM 1498 O O . LEU B 1 47 ? -10.617 20.281 1.804 1 97.56 47 LEU B O 1
ATOM 1502 N N . ALA B 1 48 ? -10.305 20.531 -0.393 1 97.12 48 ALA B N 1
ATOM 1503 C CA . ALA B 1 48 ? -11.727 20.328 -0.671 1 97.12 48 ALA B CA 1
ATOM 1504 C C . ALA B 1 48 ? -12.156 18.906 -0.292 1 97.12 48 ALA B C 1
ATOM 1506 O O . ALA B 1 48 ? -13.227 18.719 0.298 1 97.12 48 ALA B O 1
ATOM 1507 N N . THR B 1 49 ? -11.383 17.969 -0.655 1 97.19 49 THR B N 1
ATOM 1508 C CA . THR B 1 49 ? -11.664 16.578 -0.317 1 97.19 49 THR B CA 1
ATOM 1509 C C . THR B 1 49 ? -11.672 16.375 1.196 1 97.19 49 THR B C 1
ATOM 1511 O O . THR B 1 49 ? -12.57 15.727 1.735 1 97.19 49 THR B O 1
ATOM 1514 N N . LEU B 1 50 ? -10.703 16.922 1.89 1 97.88 50 LEU B N 1
ATOM 1515 C CA . LEU B 1 50 ? -10.602 16.812 3.34 1 97.88 50 LEU B CA 1
ATOM 1516 C C . LEU B 1 50 ? -11.773 17.484 4.027 1 97.88 50 LEU B C 1
ATOM 1518 O O . LEU B 1 50 ? -12.219 17.047 5.09 1 97.88 50 LEU B O 1
ATOM 1522 N N . ARG B 1 51 ? -12.211 18.594 3.418 1 97.5 51 ARG B N 1
ATOM 1523 C CA . ARG B 1 51 ? -13.383 19.281 3.945 1 97.5 51 ARG B CA 1
ATOM 1524 C C . ARG B 1 51 ? -14.625 18.391 3.854 1 97.5 51 ARG B C 1
ATOM 1526 O O . ARG B 1 51 ? -15.406 18.312 4.801 1 97.5 51 ARG B O 1
ATOM 1533 N N . ARG B 1 52 ? -14.789 17.734 2.777 1 96 52 ARG B N 1
ATOM 1534 C CA . ARG B 1 52 ? -15.914 16.828 2.602 1 96 52 ARG B CA 1
ATOM 1535 C C . ARG B 1 52 ? -15.844 15.672 3.6 1 96 52 ARG B C 1
ATOM 1537 O O . ARG B 1 52 ? -16.875 15.156 4.039 1 96 52 ARG B O 1
ATOM 1544 N N . GLY B 1 53 ? -14.695 15.336 3.994 1 96 53 GLY B N 1
ATOM 1545 C CA . GLY B 1 53 ? -14.477 14.281 4.973 1 96 53 GLY B CA 1
ATOM 1546 C C . GLY B 1 53 ? -14.555 14.773 6.406 1 96 53 GLY B C 1
ATOM 1547 O O . GLY B 1 53 ? -14.266 14.023 7.34 1 96 53 GLY B O 1
ATOM 1548 N N . ASN B 1 54 ? -14.789 15.953 6.574 1 96.81 54 ASN B N 1
ATOM 1549 C CA . ASN B 1 54 ? -14.969 16.578 7.879 1 96.81 54 ASN B CA 1
ATOM 1550 C C . ASN B 1 54 ? -13.672 16.594 8.68 1 96.81 54 ASN B C 1
ATOM 1552 O O . ASN B 1 54 ? -13.688 16.422 9.898 1 96.81 54 ASN B O 1
ATOM 1556 N N . LEU B 1 55 ? -12.633 16.75 8 1 97.75 55 LEU B N 1
ATOM 1557 C CA . LEU B 1 55 ? -11.336 16.844 8.664 1 97.75 55 LEU B CA 1
ATOM 1558 C C . LEU B 1 55 ? -10.914 18.312 8.812 1 97.75 55 LEU B C 1
ATOM 1560 O O . LEU B 1 55 ? -10.156 18.641 9.727 1 97.75 55 LEU B O 1
ATOM 1564 N N . VAL B 1 56 ? -11.453 19.125 7.859 1 97.88 56 VAL B N 1
ATOM 1565 C CA . VAL B 1 56 ? -11.156 20.562 7.902 1 97.88 56 VAL B CA 1
ATOM 1566 C C . VAL B 1 56 ? -12.43 21.359 7.633 1 97.88 56 VAL B C 1
ATOM 1568 O O . VAL B 1 56 ? -13.438 20.797 7.195 1 97.88 56 VAL B O 1
ATOM 1571 N N . ARG B 1 57 ? -12.383 22.609 7.992 1 96.38 57 ARG B N 1
ATOM 1572 C CA . ARG B 1 57 ? -13.414 23.594 7.676 1 96.38 57 ARG B CA 1
ATOM 1573 C C . ARG B 1 57 ? -12.82 24.781 6.934 1 96.38 57 ARG B C 1
ATOM 1575 O O . ARG B 1 57 ? -11.617 25.047 7.043 1 96.38 57 ARG B O 1
ATOM 1582 N N . SER B 1 58 ? -13.727 25.406 6.207 1 95.62 58 SER B N 1
ATOM 1583 C CA . SER B 1 58 ? -13.242 26.547 5.445 1 95.62 58 SER B CA 1
ATOM 1584 C C . SER B 1 58 ? -14.016 27.812 5.801 1 95.62 58 SER B C 1
ATOM 1586 O O . SER B 1 58 ? -15.141 27.734 6.297 1 95.62 58 SER B O 1
ATOM 1588 N N . GLN B 1 59 ? -13.352 28.875 5.691 1 94.5 59 GLN B N 1
ATOM 1589 C CA . GLN B 1 59 ? -13.922 30.219 5.801 1 94.5 59 GLN B CA 1
ATOM 1590 C C . GLN B 1 59 ? -13.633 31.047 4.551 1 94.5 59 GLN B C 1
ATOM 1592 O O . GLN B 1 59 ? -12.477 31.156 4.129 1 94.5 59 GLN B O 1
ATOM 1597 N N . ARG B 1 60 ? -14.719 31.578 4.016 1 91.69 60 ARG B N 1
ATOM 1598 C CA . ARG B 1 60 ? -14.578 32.344 2.783 1 91.69 60 ARG B CA 1
ATOM 1599 C C . ARG B 1 60 ? -14.156 33.781 3.078 1 91.69 60 ARG B C 1
ATOM 1601 O O . ARG B 1 60 ? -14.344 34.281 4.191 1 91.69 60 ARG B O 1
ATOM 1608 N N . GLY B 1 61 ? -13.609 34.469 2.025 1 87.69 61 GLY B N 1
ATOM 1609 C CA . GLY B 1 61 ? -13.281 35.875 2.129 1 87.69 61 GLY B CA 1
ATOM 1610 C C . GLY B 1 61 ? -11.789 36.156 2.053 1 87.69 61 GLY B C 1
ATOM 1611 O O . GLY B 1 61 ? -10.984 35.219 2.1 1 87.69 61 GLY B O 1
ATOM 1612 N N . ALA B 1 62 ? -11.391 37.344 1.972 1 85.44 62 ALA B N 1
ATOM 1613 C CA . ALA B 1 62 ? -10.008 37.781 1.834 1 85.44 62 ALA B CA 1
ATOM 1614 C C . ALA B 1 62 ? -9.156 37.312 3.008 1 85.44 62 ALA B C 1
ATOM 1616 O O . ALA B 1 62 ? -7.98 37 2.84 1 85.44 62 ALA B O 1
ATOM 1617 N N . LYS B 1 63 ? -9.734 37.219 4.203 1 87.12 63 LYS B N 1
ATOM 1618 C CA . LYS B 1 63 ? -9.031 36.719 5.383 1 87.12 63 LYS B CA 1
ATOM 1619 C C . LYS B 1 63 ? -9.438 35.281 5.699 1 87.12 63 LYS B C 1
ATOM 1621 O O . LYS B 1 63 ? -9.273 34.812 6.832 1 87.12 63 LYS B O 1
ATOM 1626 N N . GLY B 1 64 ? -9.992 34.719 4.625 1 93.38 64 GLY B N 1
ATOM 1627 C CA . GLY B 1 64 ? -10.453 33.344 4.824 1 93.38 64 GLY B CA 1
ATOM 1628 C C . GLY B 1 64 ? -9.352 32.344 4.699 1 93.38 64 GLY B C 1
ATOM 1629 O O . GLY B 1 64 ? -8.172 32.688 4.582 1 93.38 64 GLY B O 1
ATOM 1630 N N . GLY B 1 65 ? -9.711 31.016 4.902 1 95.44 65 GLY B N 1
ATOM 1631 C CA . GLY B 1 65 ? -8.781 29.891 4.887 1 95.44 65 GLY B CA 1
ATOM 1632 C C . GLY B 1 65 ? -9.375 28.625 5.477 1 95.44 65 GLY B C 1
ATOM 1633 O O . GLY B 1 65 ? -10.555 28.328 5.277 1 95.44 65 GLY B O 1
ATOM 1634 N N . TYR B 1 66 ? -8.484 27.875 6.008 1 96.69 66 TYR B N 1
ATOM 1635 C CA . TYR B 1 66 ? -8.906 26.562 6.504 1 96.69 66 TYR B CA 1
ATOM 1636 C C . TYR B 1 66 ? -8.547 26.406 7.977 1 96.69 66 TYR B C 1
ATOM 1638 O O . TYR B 1 66 ? -7.629 27.047 8.477 1 96.69 66 TYR B O 1
ATOM 1646 N N . PHE B 1 67 ? -9.375 25.516 8.656 1 95.06 67 PHE B N 1
ATOM 1647 C CA . PHE B 1 67 ? -9.164 25.062 10.023 1 95.06 67 PHE B CA 1
ATOM 1648 C C . PHE B 1 67 ? -9.297 23.547 10.109 1 95.06 67 PHE B C 1
ATOM 1650 O O . PHE B 1 67 ? -9.984 22.922 9.289 1 95.06 67 PHE B O 1
ATOM 1657 N N . LEU B 1 68 ? -8.641 23.094 11.164 1 96 68 LEU B N 1
ATOM 1658 C CA . LEU B 1 68 ? -9.023 21.734 11.5 1 96 68 LEU B CA 1
ATOM 1659 C C . LEU B 1 68 ? -10.469 21.672 11.984 1 96 68 LEU B C 1
ATOM 1661 O O . LEU B 1 68 ? -10.906 22.562 12.734 1 96 68 LEU B O 1
ATOM 1665 N N . ALA B 1 69 ? -11.148 20.703 11.648 1 95.44 69 ALA B N 1
ATOM 1666 C CA . ALA B 1 69 ? -12.547 20.578 12.031 1 95.44 69 ALA B CA 1
ATOM 1667 C C . ALA B 1 69 ? -12.68 20.156 13.492 1 95.44 69 ALA B C 1
ATOM 1669 O O . ALA B 1 69 ? -13.711 20.391 14.125 1 95.44 69 ALA B O 1
ATOM 1670 N N . ARG B 1 70 ? -11.75 19.516 14.055 1 95.38 70 ARG B N 1
ATOM 1671 C CA . ARG B 1 70 ? -11.688 19.047 15.438 1 95.38 70 ARG B CA 1
ATOM 1672 C C . ARG B 1 70 ? -10.242 18.953 15.914 1 95.38 70 ARG B C 1
ATOM 1674 O O . ARG B 1 70 ? -9.312 19.219 15.156 1 95.38 70 ARG B O 1
ATOM 1681 N N . SER B 1 71 ? -10.086 18.594 17.141 1 96.31 71 SER B N 1
ATOM 1682 C CA . SER B 1 71 ? -8.758 18.562 17.75 1 96.31 71 SER B CA 1
ATOM 1683 C C . SER B 1 71 ? -7.852 17.562 17.062 1 96.31 71 SER B C 1
ATOM 1685 O O . SER B 1 71 ? -8.289 16.469 16.688 1 96.31 71 SER B O 1
ATOM 1687 N N . PRO B 1 72 ? -6.512 17.922 16.922 1 97 72 PRO B N 1
ATOM 1688 C CA . PRO B 1 72 ? -5.562 16.984 16.312 1 97 72 PRO B CA 1
ATOM 1689 C C . PRO B 1 72 ? -5.531 15.633 17.031 1 97 72 PRO B C 1
ATOM 1691 O O . PRO B 1 72 ? -5.242 14.609 16.406 1 97 72 PRO B O 1
ATOM 1694 N N . TRP B 1 73 ? -5.871 15.586 18.297 1 95.81 73 TRP B N 1
ATOM 1695 C CA . TRP B 1 73 ? -5.871 14.359 19.078 1 95.81 73 TRP B CA 1
ATOM 1696 C C . TRP B 1 73 ? -6.992 13.43 18.641 1 95.81 73 TRP B C 1
ATOM 1698 O O . TRP B 1 73 ? -6.934 12.219 18.875 1 95.81 73 TRP B O 1
ATOM 1708 N N . GLN B 1 74 ? -7.961 13.969 17.984 1 96.44 74 GLN B N 1
ATOM 1709 C CA . GLN B 1 74 ? -9.148 13.203 17.625 1 96.44 74 GLN B CA 1
ATOM 1710 C C . GLN B 1 74 ? -9.055 12.719 16.172 1 96.44 74 GLN B C 1
ATOM 1712 O O . GLN B 1 74 ? -9.938 11.992 15.703 1 96.44 74 GLN B O 1
ATOM 1717 N N . ILE B 1 75 ? -8.07 13.125 15.492 1 96.69 75 ILE B N 1
ATOM 1718 C CA . ILE B 1 75 ? -7.902 12.75 14.094 1 96.69 75 ILE B CA 1
ATOM 1719 C C . ILE B 1 75 ? -6.836 11.664 13.969 1 96.69 75 ILE B C 1
ATOM 1721 O O . ILE B 1 75 ? -5.645 11.938 14.109 1 96.69 75 ILE B O 1
ATOM 1725 N N . ASN B 1 76 ? -7.254 10.438 13.727 1 95.81 76 ASN B N 1
ATOM 1726 C CA . ASN B 1 76 ? -6.262 9.391 13.492 1 95.81 76 ASN B CA 1
ATOM 1727 C C . ASN B 1 76 ? -5.887 9.297 12.016 1 95.81 76 ASN B C 1
ATOM 1729 O O . ASN B 1 76 ? -6.648 9.734 11.148 1 95.81 76 ASN B O 1
ATOM 1733 N N . LEU B 1 77 ? -4.789 8.773 11.805 1 96.56 77 LEU B N 1
ATOM 1734 C CA . LEU B 1 77 ? -4.238 8.742 10.453 1 96.56 77 LEU B CA 1
ATOM 1735 C C . LEU B 1 77 ? -5.055 7.816 9.555 1 96.56 77 LEU B C 1
ATOM 1737 O O . LEU B 1 77 ? -5.102 8.008 8.336 1 96.56 77 LEU B O 1
ATOM 1741 N N . LEU B 1 78 ? -5.68 6.812 10.18 1 94.19 78 LEU B N 1
ATOM 1742 C CA . LEU B 1 78 ? -6.512 5.914 9.391 1 94.19 78 LEU B CA 1
ATOM 1743 C C . LEU B 1 78 ? -7.691 6.664 8.781 1 94.19 78 LEU B C 1
ATOM 1745 O O . LEU B 1 78 ? -8.078 6.402 7.637 1 94.19 78 LEU B O 1
ATOM 1749 N N . GLU B 1 79 ? -8.258 7.527 9.57 1 94.44 79 GLU B N 1
ATOM 1750 C CA . GLU B 1 79 ? -9.352 8.352 9.086 1 94.44 79 GLU B CA 1
ATOM 1751 C C . GLU B 1 79 ? -8.922 9.188 7.883 1 94.44 79 GLU B C 1
ATOM 1753 O O . GLU B 1 79 ? -9.688 9.359 6.93 1 94.44 79 GLU B O 1
ATOM 1758 N N . VAL B 1 80 ? -7.734 9.742 7.922 1 95.94 80 VAL B N 1
ATOM 1759 C CA . VAL B 1 80 ? -7.188 10.539 6.828 1 95.94 80 VAL B CA 1
ATOM 1760 C C . VAL B 1 80 ? -7.02 9.664 5.586 1 95.94 80 VAL B C 1
ATOM 1762 O O . VAL B 1 80 ? -7.41 10.055 4.484 1 95.94 80 VAL B O 1
ATOM 1765 N N . TRP B 1 81 ? -6.488 8.531 5.844 1 92.62 81 TRP B N 1
ATOM 1766 C CA . TRP B 1 81 ? -6.293 7.574 4.758 1 92.62 81 TRP B CA 1
ATOM 1767 C C . TRP B 1 81 ? -7.621 7.227 4.098 1 92.62 81 TRP B C 1
ATOM 1769 O O . TRP B 1 81 ? -7.742 7.262 2.869 1 92.62 81 TRP B O 1
ATOM 1779 N N . ALA B 1 82 ? -8.633 6.867 4.879 1 91.5 82 ALA B N 1
ATOM 1780 C CA . ALA B 1 82 ? -9.953 6.465 4.387 1 91.5 82 ALA B CA 1
ATOM 1781 C C . ALA B 1 82 ? -10.602 7.59 3.588 1 91.5 82 ALA B C 1
ATOM 1783 O O . ALA B 1 82 ? -11.266 7.34 2.58 1 91.5 82 ALA B O 1
ATOM 1784 N N . CYS B 1 83 ? -10.344 8.758 4.086 1 93.56 83 CYS B N 1
ATOM 1785 C CA . CYS B 1 83 ? -10.898 9.93 3.428 1 93.56 83 CYS B CA 1
ATOM 1786 C C . CYS B 1 83 ? -10.336 10.086 2.02 1 93.56 83 CYS B C 1
ATOM 1788 O O . CYS B 1 83 ? -11.039 10.523 1.108 1 93.56 83 CYS B O 1
ATOM 1790 N N . LEU B 1 84 ? -9.164 9.664 1.757 1 92.44 84 LEU B N 1
ATOM 1791 C CA . LEU B 1 84 ? -8.469 9.969 0.511 1 92.44 84 LEU B CA 1
ATOM 1792 C C . LEU B 1 84 ? 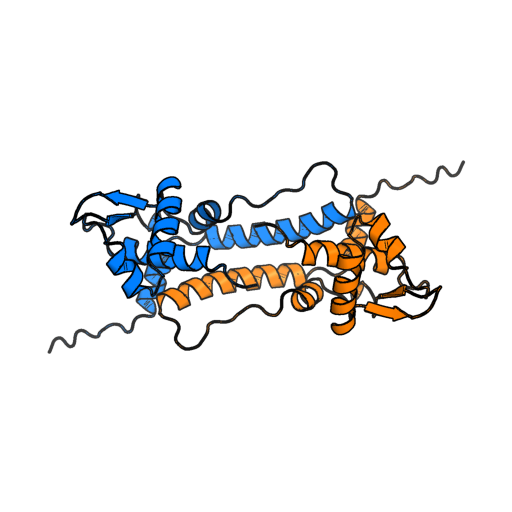-8.445 8.75 -0.404 1 92.44 84 LEU B C 1
ATOM 1794 O O . LEU B 1 84 ? -8.531 8.883 -1.627 1 92.44 84 LEU B O 1
ATOM 1798 N N . GLU B 1 85 ? -8.195 7.57 0.164 1 83.5 85 GLU B N 1
ATOM 1799 C CA . GLU B 1 85 ? -7.98 6.375 -0.648 1 83.5 85 GLU B CA 1
ATOM 1800 C C . GLU B 1 85 ? -9.172 5.426 -0.558 1 83.5 85 GLU B C 1
ATOM 1802 O O . GLU B 1 85 ? -9.273 4.477 -1.339 1 83.5 85 GLU B O 1
ATOM 1807 N N . GLY B 1 86 ? -10.062 5.711 0.182 1 80.12 86 GLY B N 1
ATOM 1808 C CA . GLY B 1 86 ? -11.195 4.812 0.352 1 80.12 86 GLY B CA 1
ATOM 1809 C C . GLY B 1 86 ? -10.898 3.65 1.278 1 80.12 86 GLY B C 1
ATOM 1810 O O . GLY B 1 86 ? -9.867 3.635 1.958 1 80.12 86 GLY B O 1
ATOM 1811 N N . GLN B 1 87 ? -11.984 2.697 1.356 1 71.19 87 GLN B N 1
ATOM 1812 C CA . GLN B 1 87 ? -11.867 1.544 2.242 1 71.19 87 GLN B CA 1
ATOM 1813 C C . GLN B 1 87 ? -11.148 0.39 1.549 1 71.19 87 GLN B C 1
ATOM 1815 O O . GLN B 1 87 ? -11.102 0.33 0.319 1 71.19 87 GLN B O 1
ATOM 1820 N N . ILE B 1 88 ? -10.539 -0.378 2.348 1 64.94 88 ILE B N 1
ATOM 1821 C CA . ILE B 1 88 ? -9.781 -1.535 1.885 1 64.94 88 ILE B CA 1
ATOM 1822 C C . ILE B 1 88 ? -10.727 -2.561 1.27 1 64.94 88 ILE B C 1
ATOM 1824 O O . ILE B 1 88 ? -11.758 -2.895 1.859 1 64.94 88 ILE B O 1
ATOM 1828 N N . ALA B 1 89 ? -10.414 -2.951 0.103 1 61.91 89 ALA B N 1
ATOM 1829 C CA . ALA B 1 89 ? -11.242 -3.898 -0.64 1 61.91 89 ALA B CA 1
ATOM 1830 C C . ALA B 1 89 ? -11.242 -5.27 0.029 1 61.91 89 ALA B C 1
ATOM 1832 O O . ALA B 1 89 ? -10.203 -5.738 0.499 1 61.91 89 ALA B O 1
ATOM 1833 N N . VAL B 1 90 ? -12.438 -5.855 0.252 1 64.56 90 VAL B N 1
ATOM 1834 C CA . VAL B 1 90 ? -12.641 -7.195 0.795 1 64.56 90 VAL B CA 1
ATOM 1835 C C . VAL B 1 90 ? -12.859 -8.188 -0.344 1 64.56 90 VAL B C 1
ATOM 1837 O O . VAL B 1 90 ? -13.133 -7.789 -1.479 1 64.56 90 VAL B O 1
ATOM 1840 N N . THR B 1 91 ? -12.641 -9.414 -0.061 1 67.5 91 THR B N 1
ATOM 1841 C CA . THR B 1 91 ? -12.914 -10.5 -1.001 1 67.5 91 THR B CA 1
ATOM 1842 C C . THR B 1 91 ? -14.312 -10.359 -1.594 1 67.5 91 THR B C 1
ATOM 1844 O O . THR B 1 91 ? -15.25 -9.969 -0.898 1 67.5 91 THR B O 1
ATOM 1847 N N . GLN B 1 92 ? -14.273 -10.461 -2.934 1 72.25 92 GLN B N 1
ATOM 1848 C CA . GLN B 1 92 ? -15.562 -10.352 -3.609 1 72.25 92 GLN B CA 1
ATOM 1849 C C . GLN B 1 92 ? -16.141 -11.727 -3.934 1 72.25 92 GLN B C 1
ATOM 1851 O O . GLN B 1 92 ? -15.398 -12.703 -4.051 1 72.25 92 GLN B O 1
ATOM 1856 N N . ALA B 1 93 ? -17.422 -11.781 -4.043 1 71.25 93 ALA B N 1
ATOM 1857 C CA . ALA B 1 93 ? -18.141 -12.977 -4.496 1 71.25 93 ALA B CA 1
ATOM 1858 C C . ALA B 1 93 ? -17.688 -13.375 -5.898 1 71.25 93 ALA B C 1
ATOM 1860 O O . ALA B 1 93 ? -17.484 -12.523 -6.762 1 71.25 93 ALA B O 1
ATOM 1861 N N . GLY B 1 94 ? -17.281 -14.695 -6.066 1 77.44 94 GLY B N 1
ATOM 1862 C CA . GLY B 1 94 ? -16.906 -15.188 -7.383 1 77.44 94 GLY B CA 1
ATOM 1863 C C . GLY B 1 94 ? -15.406 -15.352 -7.555 1 77.44 94 GLY B C 1
ATOM 1864 O O . GLY B 1 94 ? -14.945 -15.844 -8.586 1 77.44 94 GLY B O 1
ATOM 1865 N N . ASP B 1 95 ? -14.805 -14.938 -6.594 1 85.75 95 ASP B N 1
ATOM 1866 C CA . ASP B 1 95 ? -13.352 -15.086 -6.68 1 85.75 95 ASP B CA 1
ATOM 1867 C C . ASP B 1 95 ? -12.953 -16.547 -6.816 1 85.75 95 ASP B C 1
ATOM 1869 O O . ASP B 1 95 ? -13.547 -17.422 -6.172 1 85.75 95 ASP B O 1
ATOM 1873 N N . THR B 1 96 ? -12.07 -16.828 -7.766 1 91.12 96 THR B N 1
ATOM 1874 C CA . THR B 1 96 ? -11.469 -18.156 -7.828 1 91.12 96 THR B CA 1
ATOM 1875 C C . THR B 1 96 ? -10.711 -18.469 -6.539 1 91.12 96 THR B C 1
ATOM 1877 O O . THR B 1 96 ? -10.391 -17.562 -5.77 1 91.12 96 THR B O 1
ATOM 1880 N N . PRO B 1 97 ? -10.477 -19.766 -6.273 1 93.81 97 PRO B N 1
ATOM 1881 C CA . PRO B 1 97 ? -9.688 -20.094 -5.09 1 93.81 97 PRO B CA 1
ATOM 1882 C C . PRO B 1 97 ? -8.328 -19.406 -5.062 1 93.81 97 PRO B C 1
ATOM 1884 O O . PRO B 1 97 ? -7.848 -19.016 -3.994 1 93.81 97 PRO B O 1
ATOM 1887 N N . GLU B 1 98 ? -7.703 -19.281 -6.203 1 94.81 98 GLU B N 1
ATOM 1888 C CA . GLU B 1 98 ? -6.43 -18.562 -6.293 1 94.81 98 GLU B CA 1
ATOM 1889 C C . GLU B 1 98 ? -6.57 -17.125 -5.824 1 94.81 98 GLU B C 1
ATOM 1891 O O . GLU B 1 98 ? -5.777 -16.641 -5.008 1 94.81 98 GLU B O 1
ATOM 1896 N N . ARG B 1 99 ? -7.566 -16.469 -6.305 1 93 99 ARG B N 1
ATOM 1897 C CA . ARG B 1 99 ? -7.781 -15.07 -5.953 1 93 99 ARG B CA 1
ATOM 1898 C C . ARG B 1 99 ? -8.133 -14.922 -4.477 1 93 99 ARG B C 1
ATOM 1900 O O . ARG B 1 99 ? -7.734 -13.953 -3.83 1 93 99 ARG B O 1
ATOM 1907 N N . VAL B 1 100 ? -8.844 -15.883 -3.969 1 93.25 100 VAL B N 1
ATOM 1908 C CA . VAL B 1 100 ? -9.234 -15.828 -2.562 1 93.25 100 VAL B CA 1
ATOM 1909 C C . VAL B 1 100 ? -7.988 -15.852 -1.679 1 93.25 100 VAL B C 1
ATOM 1911 O O . VAL B 1 100 ? -7.863 -15.047 -0.755 1 93.25 100 VAL B O 1
ATOM 1914 N N . VAL B 1 101 ? -7.062 -16.719 -1.956 1 95.06 101 VAL B N 1
ATOM 1915 C CA . VAL B 1 101 ? -5.898 -16.875 -1.085 1 95.06 101 VAL B CA 1
ATOM 1916 C C . VAL B 1 101 ? -4.988 -15.656 -1.227 1 95.06 101 VAL B C 1
ATOM 1918 O O . VAL B 1 101 ? -4.363 -15.219 -0.256 1 95.06 101 VAL B O 1
ATOM 1921 N N . ILE B 1 102 ? -4.895 -15.133 -2.41 1 94.69 102 ILE B N 1
ATOM 1922 C CA . ILE B 1 102 ? -4.117 -13.922 -2.623 1 94.69 102 ILE B CA 1
ATOM 1923 C C . ILE B 1 102 ? -4.734 -12.766 -1.837 1 94.69 102 ILE B C 1
ATOM 1925 O O . ILE B 1 102 ? -4.027 -12.016 -1.165 1 94.69 102 ILE B O 1
ATOM 1929 N N . ARG B 1 103 ? -6.004 -12.633 -1.914 1 91.62 103 ARG B N 1
ATOM 1930 C CA . ARG B 1 103 ? -6.715 -11.578 -1.206 1 91.62 103 ARG B CA 1
ATOM 1931 C C . ARG B 1 103 ? -6.57 -11.734 0.304 1 91.62 103 ARG B C 1
ATOM 1933 O O . ARG B 1 103 ? -6.508 -10.742 1.034 1 91.62 103 ARG B O 1
ATOM 1940 N N . GLN B 1 104 ? -6.516 -12.938 0.745 1 92.75 104 GLN B N 1
ATOM 1941 C CA . GLN B 1 104 ? -6.328 -13.172 2.174 1 92.75 104 GLN B CA 1
ATOM 1942 C C . GLN B 1 104 ? -5 -12.602 2.656 1 92.75 104 GLN B C 1
ATOM 1944 O O . GLN B 1 104 ? -4.934 -11.969 3.715 1 92.75 104 GLN B O 1
ATOM 1949 N N . VAL B 1 105 ? -3.977 -12.867 1.882 1 93.12 105 VAL B N 1
ATOM 1950 C CA . VAL B 1 105 ? -2.676 -12.305 2.23 1 93.12 105 VAL B CA 1
ATOM 1951 C C . VAL B 1 105 ? -2.752 -10.773 2.207 1 93.12 105 VAL B C 1
ATOM 1953 O O . VAL B 1 105 ? -2.23 -10.109 3.102 1 93.12 105 VAL B O 1
ATOM 1956 N N . TRP B 1 106 ? -3.379 -10.273 1.229 1 91.44 106 TRP B N 1
ATOM 1957 C CA . TRP B 1 106 ? -3.535 -8.828 1.098 1 91.44 106 TRP B CA 1
ATOM 1958 C C . TRP B 1 106 ? -4.348 -8.266 2.256 1 91.44 106 TRP B C 1
ATOM 1960 O O . TRP B 1 106 ? -4.039 -7.188 2.773 1 91.44 106 TRP B O 1
ATOM 1970 N N . GLN B 1 107 ? -5.367 -8.984 2.639 1 91 107 GLN B N 1
ATOM 1971 C CA . GLN B 1 107 ? -6.184 -8.547 3.77 1 91 107 GLN B CA 1
ATOM 1972 C C . GLN B 1 107 ? -5.355 -8.477 5.051 1 91 107 GLN B C 1
ATOM 1974 O O . GLN B 1 107 ? -5.523 -7.555 5.852 1 91 107 GLN B O 1
ATOM 1979 N N . GLU B 1 108 ? -4.52 -9.492 5.23 1 92.88 108 GLU B N 1
ATOM 1980 C CA . GLU B 1 108 ? -3.613 -9.445 6.375 1 92.88 108 GLU B CA 1
ATOM 1981 C C . GLU B 1 108 ? -2.727 -8.203 6.328 1 92.88 108 GLU B C 1
ATOM 1983 O O . GLU B 1 108 ? -2.494 -7.562 7.355 1 92.88 108 GLU B O 1
ATOM 1988 N N . THR B 1 109 ? -2.254 -7.91 5.164 1 91.5 109 THR B N 1
ATOM 1989 C CA . THR B 1 109 ? -1.428 -6.727 4.941 1 91.5 109 THR B CA 1
ATOM 1990 C C . THR B 1 109 ? -2.205 -5.453 5.266 1 91.5 109 THR B C 1
ATOM 1992 O O . THR B 1 109 ? -1.697 -4.57 5.953 1 91.5 109 THR B O 1
ATOM 1995 N N . GLN B 1 110 ? -3.385 -5.387 4.781 1 89.56 110 GLN B N 1
ATOM 1996 C CA . GLN B 1 110 ? -4.234 -4.219 5.004 1 89.56 110 GLN B CA 1
ATOM 1997 C C . GLN B 1 110 ? -4.555 -4.047 6.488 1 89.56 110 GLN B C 1
ATOM 1999 O O . GLN B 1 110 ? -4.555 -2.928 7.004 1 89.56 110 GLN B O 1
ATOM 2004 N N . GLN B 1 111 ? -4.82 -5.148 7.129 1 91.56 111 GLN B N 1
ATOM 2005 C CA . GLN B 1 111 ? -5.137 -5.102 8.555 1 91.56 111 GLN B CA 1
ATOM 2006 C C . GLN B 1 111 ? -3.951 -4.582 9.359 1 91.56 111 GLN B C 1
ATOM 2008 O O . GLN B 1 111 ? -4.125 -3.787 10.289 1 91.56 111 GLN B O 1
ATOM 2013 N N . ALA B 1 112 ? -2.797 -5.043 9.031 1 93.06 112 ALA B N 1
ATOM 2014 C CA . ALA B 1 112 ? -1.597 -4.559 9.711 1 93.06 112 ALA B CA 1
ATOM 2015 C C . ALA B 1 112 ? -1.398 -3.062 9.477 1 93.06 112 ALA B C 1
ATOM 2017 O O . ALA B 1 112 ? -1.069 -2.32 10.398 1 93.06 112 ALA B O 1
ATOM 2018 N N . THR B 1 113 ? -1.584 -2.611 8.242 1 90.44 113 THR B N 1
ATOM 2019 C CA . THR B 1 113 ? -1.473 -1.2 7.891 1 90.44 113 THR B CA 1
ATOM 2020 C C . THR B 1 113 ? -2.488 -0.368 8.672 1 90.44 113 THR B C 1
ATOM 2022 O O . THR B 1 113 ? -2.137 0.651 9.266 1 90.44 113 THR B O 1
ATOM 2025 N N . GLN B 1 114 ? -3.68 -0.856 8.703 1 91.38 114 GLN B N 1
ATOM 2026 C CA . GLN B 1 114 ? -4.75 -0.14 9.383 1 91.38 114 GLN B CA 1
ATOM 2027 C C . GLN B 1 114 ? -4.461 -0.014 10.875 1 91.38 114 GLN B C 1
ATOM 2029 O O . GLN B 1 114 ? -4.711 1.032 11.477 1 91.38 114 GLN B O 1
ATOM 2034 N N . ALA B 1 115 ? -3.967 -1.07 11.398 1 94.38 115 ALA B N 1
ATOM 2035 C CA . ALA B 1 115 ? -3.656 -1.052 12.828 1 94.38 115 ALA B CA 1
ATOM 2036 C C . ALA B 1 115 ? -2.6 0.003 13.148 1 94.38 115 ALA B C 1
ATOM 2038 O O . ALA B 1 115 ? -2.711 0.722 14.141 1 94.38 115 ALA B O 1
ATOM 2039 N N . ILE B 1 116 ? -1.604 0.132 12.305 1 94.94 116 ILE B N 1
ATOM 2040 C CA . ILE B 1 116 ? -0.534 1.105 12.492 1 94.94 116 ILE B CA 1
ATOM 2041 C C . ILE B 1 116 ? -1.096 2.52 12.375 1 94.94 116 ILE B C 1
ATOM 2043 O O . ILE B 1 116 ? -0.858 3.365 13.242 1 94.94 116 ILE B O 1
ATOM 2047 N N . TRP B 1 117 ? -1.9 2.801 11.383 1 93.94 117 TRP B N 1
ATOM 2048 C CA . TRP B 1 117 ? -2.42 4.137 11.109 1 93.94 117 TRP B CA 1
ATOM 2049 C C . TRP B 1 117 ? -3.48 4.527 12.133 1 93.94 117 TRP B C 1
ATOM 2051 O O . TRP B 1 117 ? -3.611 5.703 12.477 1 93.94 117 TRP B O 1
ATOM 2061 N N . GLN B 1 118 ? -4.199 3.518 12.609 1 94.5 118 GLN B N 1
ATOM 2062 C CA . GLN B 1 118 ? -5.18 3.748 13.664 1 94.5 118 GLN B CA 1
ATOM 2063 C C . GLN B 1 118 ? -4.5 4.133 14.977 1 94.5 118 GLN B C 1
ATOM 2065 O O . GLN B 1 118 ? -5.07 4.863 15.789 1 94.5 118 GLN B O 1
ATOM 2070 N N . GLY B 1 119 ? -3.303 3.723 15.133 1 95.75 119 GLY B N 1
ATOM 2071 C CA . GLY B 1 119 ? -2.578 3.936 16.375 1 95.75 119 GLY B CA 1
ATOM 2072 C C . GLY B 1 119 ? -1.924 5.301 16.453 1 95.75 119 GLY B C 1
ATOM 2073 O O . GLY B 1 119 ? -1.408 5.688 17.5 1 95.75 119 GLY B O 1
ATOM 2074 N N . TYR B 1 120 ? -1.956 6.062 15.383 1 97.38 120 TYR B N 1
ATOM 2075 C CA . TYR B 1 120 ? -1.374 7.398 15.352 1 97.38 120 TYR B CA 1
ATOM 2076 C C . TYR B 1 120 ? -2.455 8.461 15.195 1 97.38 120 TYR B C 1
ATOM 2078 O O . TYR B 1 120 ? -3.412 8.273 14.438 1 97.38 120 TYR B O 1
ATOM 2086 N N . THR B 1 121 ? -2.305 9.484 15.953 1 97.94 121 THR B N 1
ATOM 2087 C CA . THR B 1 121 ? -3.127 10.672 15.734 1 97.94 121 THR B CA 1
ATOM 2088 C C . THR B 1 121 ? -2.312 11.781 15.078 1 97.94 121 THR B C 1
ATOM 2090 O O . THR B 1 121 ? -1.086 11.695 15 1 97.94 121 THR B O 1
ATOM 2093 N N . LEU B 1 122 ? -3.062 12.766 14.562 1 98.19 122 LEU B N 1
ATOM 2094 C CA . LEU B 1 122 ? -2.385 13.945 14.031 1 98.19 122 LEU B CA 1
ATOM 2095 C C . LEU B 1 122 ? -1.53 14.609 15.109 1 98.19 122 LEU B C 1
ATOM 2097 O O . LEU B 1 122 ? -0.438 15.102 14.82 1 98.19 122 LEU B O 1
ATOM 2101 N N . LYS B 1 123 ? -2.006 14.586 16.328 1 97.69 123 LYS B N 1
ATOM 2102 C CA . LYS B 1 123 ? -1.232 15.133 17.438 1 97.69 123 LYS B CA 1
ATOM 2103 C C . LYS B 1 123 ? 0.085 14.383 17.625 1 97.69 123 LYS B C 1
ATOM 2105 O O . LYS B 1 123 ? 1.131 15 17.844 1 97.69 123 LYS B O 1
ATOM 2110 N N . ASP B 1 124 ? 0.032 13.094 17.531 1 97.69 124 ASP B N 1
ATOM 2111 C CA . ASP B 1 124 ? 1.241 12.289 17.641 1 97.69 124 ASP B CA 1
ATOM 2112 C C . ASP B 1 124 ? 2.277 12.703 16.609 1 97.69 124 ASP B C 1
ATOM 2114 O O . ASP B 1 124 ? 3.463 12.836 16.922 1 97.69 124 ASP B O 1
ATOM 2118 N N . LEU B 1 125 ? 1.855 12.906 15.359 1 97 125 LEU B N 1
ATOM 2119 C CA . LEU B 1 125 ? 2.756 13.312 14.289 1 97 125 LEU B CA 1
ATOM 2120 C C . LEU B 1 125 ? 3.402 14.656 14.609 1 97 125 LEU B C 1
ATOM 2122 O O . LEU B 1 125 ? 4.613 14.828 14.438 1 97 125 LEU B O 1
ATOM 2126 N N . CYS B 1 126 ? 2.572 15.562 15.016 1 97.06 126 CYS B N 1
ATOM 2127 C CA . CYS B 1 126 ? 3.072 16.891 15.336 1 97.06 126 CYS B CA 1
ATOM 2128 C C . CYS B 1 126 ? 4.082 16.844 16.469 1 97.06 126 CYS B C 1
ATOM 2130 O O . CYS B 1 126 ? 5.105 17.531 16.438 1 97.06 126 CYS B O 1
ATOM 2132 N N . GLN B 1 127 ? 3.771 16.062 17.484 1 96.81 127 GLN B N 1
ATOM 2133 C CA . GLN B 1 127 ? 4.676 15.938 18.625 1 96.81 127 GLN B CA 1
ATOM 2134 C C . GLN B 1 127 ? 6.012 15.344 18.203 1 96.81 127 GLN B C 1
ATOM 2136 O O . GLN B 1 127 ? 7.07 15.805 18.625 1 96.81 127 GLN B O 1
ATOM 2141 N N . GLN B 1 128 ? 5.973 14.352 17.422 1 96.31 128 GLN B N 1
ATOM 2142 C CA . GLN B 1 128 ? 7.195 13.734 16.906 1 96.31 128 GLN B CA 1
ATOM 2143 C C . GLN B 1 128 ? 8 14.719 16.062 1 96.31 128 GLN B C 1
ATOM 2145 O O . GLN B 1 128 ? 9.227 14.789 16.188 1 96.31 128 GLN B O 1
ATOM 2150 N N . ARG B 1 129 ? 7.289 15.422 15.234 1 95.56 129 ARG B N 1
ATOM 2151 C CA . ARG B 1 129 ? 7.934 16.453 14.438 1 95.56 129 ARG B CA 1
ATOM 2152 C C . ARG B 1 129 ? 8.641 17.469 15.328 1 95.56 129 ARG B C 1
ATOM 2154 O O . ARG B 1 129 ? 9.789 17.844 15.07 1 95.56 129 ARG B O 1
ATOM 2161 N N . ASP B 1 130 ? 7.965 17.938 16.406 1 95.25 130 ASP B N 1
ATOM 2162 C CA . ASP B 1 130 ? 8.5 18.969 17.297 1 95.25 130 ASP B CA 1
ATOM 2163 C C . ASP B 1 130 ? 9.742 18.453 18.016 1 95.25 130 ASP B C 1
ATOM 2165 O O . ASP B 1 130 ? 10.625 19.25 18.375 1 95.25 130 ASP B O 1
ATOM 2169 N N . SER B 1 131 ? 9.773 17.156 18.188 1 93.56 131 SER B N 1
ATOM 2170 C CA . SER B 1 131 ? 10.938 16.562 18.844 1 93.56 131 SER B CA 1
ATOM 2171 C C . SER B 1 131 ? 12.148 16.578 17.906 1 93.56 131 SER B C 1
ATOM 2173 O O . SER B 1 131 ? 13.289 16.438 18.375 1 93.56 131 SER B O 1
ATOM 2175 N N . LEU B 1 132 ? 11.898 16.641 16.641 1 89.69 132 LEU B N 1
ATOM 2176 C CA . LEU B 1 132 ? 12.977 16.672 15.664 1 89.69 132 LEU B CA 1
ATOM 2177 C C . LEU B 1 132 ? 13.469 18.094 15.438 1 89.69 132 LEU B C 1
ATOM 2179 O O . LEU B 1 132 ? 14.555 18.312 14.898 1 89.69 132 LEU B O 1
ATOM 2183 N N . ARG B 1 133 ? 12.641 19 15.664 1 79.94 133 ARG B N 1
ATOM 2184 C CA . ARG B 1 133 ? 13.008 20.406 15.477 1 79.94 133 ARG B CA 1
ATOM 2185 C C . ARG B 1 133 ? 13.992 20.859 16.562 1 79.94 133 ARG B C 1
ATOM 2187 O O . ARG B 1 133 ? 13.852 20.484 17.719 1 79.94 133 ARG B O 1
ATOM 2194 N N . PRO B 1 134 ? 15.25 21.203 16.031 1 65.75 134 PRO B N 1
ATOM 2195 C CA . PRO B 1 134 ? 16.203 21.688 17.047 1 65.75 134 PRO B CA 1
ATOM 2196 C C . PRO B 1 134 ? 15.562 22.656 18.031 1 65.75 134 PRO B C 1
ATOM 2198 O O . PRO B 1 134 ? 14.664 23.422 17.672 1 65.75 134 PRO B O 1
ATOM 2201 N N . ARG B 1 135 ? 15.305 22.281 19.406 1 55.47 135 ARG B N 1
ATOM 2202 C CA . ARG B 1 135 ? 14.906 23.219 20.469 1 55.47 135 ARG B CA 1
ATOM 2203 C C . ARG B 1 135 ? 15.57 24.578 20.281 1 55.47 135 ARG B C 1
ATOM 2205 O O . ARG B 1 135 ? 16.797 24.656 20.156 1 55.47 135 ARG B O 1
ATOM 2212 N N . ASP B 1 136 ? 14.977 25.438 19.484 1 48.72 136 ASP B N 1
ATOM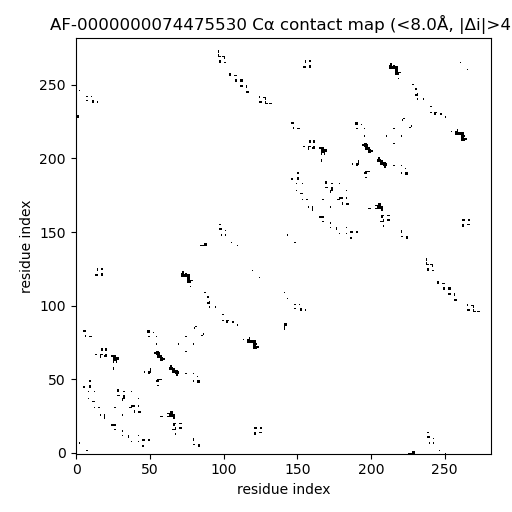 2213 C CA . ASP B 1 136 ? 15.516 26.781 19.625 1 48.72 136 ASP B CA 1
ATOM 2214 C C . ASP B 1 136 ? 15.875 27.094 21.062 1 48.72 136 ASP B C 1
ATOM 2216 O O . ASP B 1 136 ? 15.016 27.047 21.953 1 48.72 136 ASP B O 1
ATOM 2220 N N . PHE B 1 137 ? 16.922 26.703 21.594 1 43.12 137 PHE B N 1
ATOM 2221 C CA . PHE B 1 137 ? 17.453 27.375 22.781 1 43.12 137 PHE B CA 1
ATOM 2222 C C . PHE B 1 137 ? 17.172 28.875 22.719 1 43.12 137 PHE B C 1
ATOM 2224 O O . PHE B 1 137 ? 17.625 29.547 21.797 1 43.12 137 PHE B O 1
ATOM 2231 N N . MET B 1 138 ? 15.93 29.344 22.984 1 39.94 138 MET B N 1
ATOM 2232 C CA . MET B 1 138 ? 15.742 30.734 23.375 1 39.94 138 MET B CA 1
ATOM 2233 C C . MET B 1 138 ? 16.953 31.25 24.141 1 39.94 138 MET B C 1
ATOM 2235 O O . MET B 1 138 ? 17.297 30.703 25.203 1 39.94 138 MET B O 1
ATOM 2239 N N . TYR B 1 139 ? 18.062 31.5 23.438 1 40.09 139 TYR B N 1
ATOM 2240 C CA . TYR B 1 139 ? 19.016 32.375 24.125 1 40.09 139 TYR B CA 1
ATOM 2241 C C . TYR B 1 139 ? 18.312 33.469 24.891 1 40.09 139 TYR B C 1
ATOM 2243 O O . TYR B 1 139 ? 17.625 34.312 24.297 1 40.09 139 TYR B O 1
ATOM 2251 N N . TYR B 1 140 ? 17.531 33.125 25.938 1 38.03 140 TYR B N 1
ATOM 2252 C CA . TYR B 1 140 ? 17.422 34.188 26.922 1 38.03 140 TYR B CA 1
ATOM 2253 C C . TYR B 1 140 ? 18.75 34.875 27.125 1 38.03 140 TYR B C 1
ATOM 2255 O O . TYR B 1 140 ? 19.734 34.25 27.547 1 38.03 140 TYR B O 1
ATOM 2263 N N . ILE B 1 141 ? 19.344 35.594 26 1 28.97 141 ILE B N 1
ATOM 2264 C CA . ILE B 1 141 ? 20.141 36.688 26.562 1 28.97 141 ILE B CA 1
ATOM 2265 C C . ILE B 1 141 ? 19.234 37.688 27.281 1 28.97 141 ILE B C 1
ATOM 2267 O O . ILE B 1 141 ? 18.062 37.812 26.953 1 28.97 141 ILE B O 1
#

Foldseek 3Di:
DDDDPLLVLLLLLLLVQLVCPPVPFADALVNSCVVSVNDSVSSVVSVVLCVVLQQKDWDDDPRIHIHGSDHQQPAFSLSSCCSGPNDDDADDPPDDPVRNVVRVVVVVVVVVVSVVRRVDTSVNVNVVVVVVPPPPPPPPD/DDDDPLLVLLLQLLLVQLVCAPVPFADALVNSCVVSVNDSVSSVVSVVLCVVLQQKDWDDDPRIHIHGNDHQQPAFSLSSVCSGPNDDDADDPPDDPVRNVVRVVVVVVVVVVSVVRRVDTSVNVNVVVVVVPPPPPPPPD

Sequence (282 aa):
MELSCKIEYALLALMALADGFGQNEPVQISQIAQDQAIPDRYLEQLLATLRRGNLVRSQRGAKGGYFLARSPWQINLLEVWACLEGQIAVTQAGDTPERVVIRQVWQETQQATQAIWQGYTLKDLCQQRDSLRPRDFMYYIMELSCKIEYALLALMALADGFGQNEPVQISQIAQDQAIPDRYLEQLLATLRRGNLVRSQRGAKGGYFLARSPWQINLLEVWACLEGQIAVTQAGDTPERVVIRQVWQETQQATQAIWQGYTLKDLCQQRDSLRPRDFMYYI

Solvent-accessible surface area (backbone atoms only — not comparable to full-atom values): 15851 Å² total; per-residue (Å²): 84,76,81,51,66,66,60,53,50,48,52,53,51,50,49,57,33,48,74,44,57,89,69,86,53,52,46,38,65,68,55,50,21,62,77,68,71,40,60,63,72,60,48,51,54,48,50,50,52,37,33,75,59,59,51,28,40,78,44,82,66,96,80,24,24,36,35,52,56,61,60,41,75,75,38,32,44,37,59,56,45,40,63,74,63,40,72,66,71,68,89,60,92,83,57,49,52,66,53,47,44,53,43,48,54,48,45,53,39,50,50,52,38,46,53,57,30,55,72,33,28,47,39,54,47,50,52,54,22,56,70,63,42,78,74,73,72,73,70,78,118,80,76,83,52,66,68,59,53,51,48,50,51,52,50,50,57,32,47,73,42,58,88,70,86,54,51,46,37,64,68,56,51,22,63,77,67,72,41,58,62,72,58,48,50,55,49,50,50,53,36,34,76,59,59,52,28,41,76,44,84,66,96,82,23,23,36,36,52,55,61,60,41,76,74,38,33,45,36,59,55,45,39,63,73,64,40,73,64,72,70,90,59,92,82,58,49,52,66,53,47,46,53,44,50,55,49,46,53,39,48,51,53,39,45,54,56,30,55,71,33,27,47,39,54,48,50,52,54,21,58,69,62,42,77,74,72,70,72,70,77,118

Radius of gyration: 24.1 Å; Cα contacts (8 Å, |Δi|>4): 362; chains: 2; bounding box: 38×84×58 Å

Secondary structure (DSSP, 8-state):
-PPPHHHHHHHHHHHHHHHTTTS--PBPHHHHHHHHT--HHHHHHHHHHHHHTTSEEEE-STT-EEEESS-GGG-BHHHHHHHHH-PPPPPPTT--HHHHHHHHHHHHHHHHHHHHHHT-BHHHHHHHHHHHS--------/-PPPHHHHHHHHHHHHHHHTTTS--PBPHHHHHHHHT--HHHHHHHHHHHHHTTSEEEE-STT-EEEESS-GGG-BHHHHHHHHH-PPPPPPTT--HHHHHHHHHHHHHHHHHHHHHHT-BHHHHHHHHHHHS--------

InterPro domains:
  IPR000944 Transcription regulator Rrf2 [PF02082] (3-127)
  IPR000944 Transcription regulator Rrf2 [PS51197] (2-127)
  IPR000944 Transcription regulator Rrf2 [PTHR33221] (1-132)
  IPR000944 Transcription regulator Rrf2 [TIGR00738] (1-126)
  IPR036388 Winged helix-like DNA-binding domain superfamily [G3DSA:1.10.10.10] (1-141)
  IPR036390 Winged helix DNA-binding domain superfamily [SSF46785] (3-129)